Protein AF-A0A3D4IQV9-F1 (afdb_monomer)

Secondary structure (DSSP, 8-state):
-HHHHHHHHHHHHHHHHHHHHHHHHHHHHHHHHHHHHHHHHHHHHHHHHHHHHHHHHHHHHHHHHHHHHHHHHHHHHHHHHHHHHHHHHHHHHHHHHHHHHHHHHHHHHHHHHHHHHHHHHHHHHHT--EEEEEEEEETTEE---GGG--EEEEEEEEETTS-STT-EEEEE-TTSPBP-TTTEEEEEEEE---------SSS------EEEEEEEEEESSPPPSEEEEEEEE-TT--EEEEEEEEE-

Mean predicted aligned error: 15.91 Å

Structure (mmCIF, N/CA/C/O backbone):
data_AF-A0A3D4IQV9-F1
#
_entry.id   AF-A0A3D4IQV9-F1
#
loop_
_atom_site.group_PDB
_atom_site.id
_atom_site.type_symbol
_atom_site.label_atom_id
_atom_site.label_alt_id
_atom_site.label_comp_id
_atom_site.label_asym_id
_atom_site.label_entity_id
_atom_site.label_seq_id
_atom_site.pdbx_PDB_ins_code
_atom_site.Cartn_x
_atom_site.Cartn_y
_atom_site.Cartn_z
_atom_site.occupancy
_atom_site.B_iso_or_equiv
_atom_site.auth_seq_id
_atom_site.auth_comp_id
_atom_site.auth_asym_id
_atom_site.auth_atom_id
_atom_site.pdbx_PDB_model_num
ATOM 1 N N . SER A 1 1 ? -75.635 -5.213 129.609 1.00 59.06 1 SER A N 1
ATOM 2 C CA . SER A 1 1 ? -74.270 -5.295 130.161 1.00 59.06 1 SER A CA 1
ATOM 3 C C . SER A 1 1 ? -73.297 -4.748 129.130 1.00 59.06 1 SER A C 1
ATOM 5 O O . SER A 1 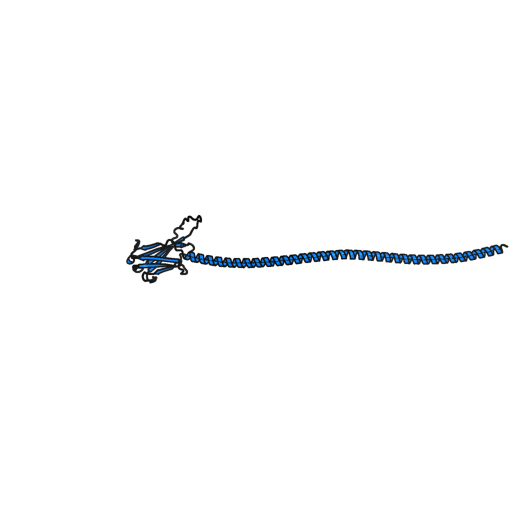1 ? -73.332 -5.160 127.976 1.00 59.06 1 SER A O 1
ATOM 7 N N . GLU A 1 2 ? -72.444 -3.801 129.515 1.00 63.84 2 GLU A N 1
ATOM 8 C CA . GLU A 1 2 ? -71.401 -3.232 128.638 1.00 63.84 2 GLU A CA 1
ATOM 9 C C . GLU A 1 2 ? -70.461 -4.305 128.058 1.00 63.84 2 GLU A C 1
ATOM 11 O O . GLU A 1 2 ? -69.958 -4.166 126.947 1.00 63.84 2 GLU A O 1
ATOM 16 N N . LYS A 1 3 ? -70.331 -5.431 128.768 1.00 68.56 3 LYS A N 1
ATOM 17 C CA . LYS A 1 3 ? -69.538 -6.611 128.406 1.00 68.56 3 LYS A CA 1
ATOM 18 C C . LYS A 1 3 ? -69.921 -7.254 127.060 1.00 68.56 3 LYS A C 1
ATOM 20 O O . LYS A 1 3 ? -69.051 -7.621 126.287 1.00 68.56 3 LYS A O 1
ATOM 25 N N . LEU A 1 4 ? -71.215 -7.336 126.738 1.00 71.31 4 LEU A N 1
ATOM 26 C CA . LEU A 1 4 ? -71.684 -7.966 125.491 1.00 71.31 4 LEU A CA 1
ATOM 27 C C . LEU A 1 4 ? -71.463 -7.054 124.267 1.00 71.31 4 LEU A C 1
ATOM 29 O O . LEU A 1 4 ? -71.220 -7.521 123.156 1.00 71.31 4 LEU A O 1
ATOM 33 N N . LYS A 1 5 ? -71.511 -5.731 124.481 1.00 73.81 5 LYS A N 1
ATOM 34 C CA . LYS A 1 5 ? -71.150 -4.724 123.472 1.00 73.81 5 LYS A CA 1
ATOM 35 C C . LYS A 1 5 ? -69.642 -4.713 123.211 1.00 73.81 5 LYS A C 1
ATOM 37 O O . LYS A 1 5 ? -69.245 -4.597 122.054 1.00 73.81 5 LYS A O 1
ATOM 42 N N . SER A 1 6 ? -68.817 -4.868 124.252 1.00 75.44 6 SER A N 1
ATOM 43 C CA . SER A 1 6 ? -67.361 -4.917 124.092 1.00 75.44 6 SER A CA 1
ATOM 44 C C . SER A 1 6 ? -66.897 -6.189 123.376 1.00 75.44 6 SER A C 1
ATOM 46 O O . SER A 1 6 ? -66.046 -6.097 122.498 1.00 75.44 6 SER A O 1
ATOM 48 N N . GLU A 1 7 ? -67.502 -7.348 123.656 1.00 79.06 7 GLU A N 1
ATOM 49 C CA . GLU A 1 7 ? -67.209 -8.610 122.958 1.00 79.06 7 GLU A CA 1
ATOM 50 C C . GLU A 1 7 ? -67.601 -8.567 121.474 1.00 79.06 7 GLU A C 1
ATOM 52 O O . GLU A 1 7 ? -66.826 -9.001 120.618 1.00 79.06 7 GLU A O 1
ATOM 57 N N . LYS A 1 8 ? -68.759 -7.978 121.140 1.00 81.44 8 LYS A N 1
ATOM 58 C CA . LYS A 1 8 ? -69.170 -7.783 119.742 1.00 81.44 8 LYS A CA 1
ATOM 59 C C . LYS A 1 8 ? -68.229 -6.829 119.001 1.00 81.44 8 LYS A C 1
ATOM 61 O O . LYS A 1 8 ? -67.756 -7.184 117.926 1.00 81.44 8 LYS A O 1
ATOM 66 N N . MET A 1 9 ? -67.896 -5.675 119.592 1.00 81.88 9 MET A N 1
ATOM 67 C CA . MET A 1 9 ? -66.907 -4.747 119.015 1.00 81.88 9 MET A CA 1
ATOM 68 C C . MET A 1 9 ? -65.534 -5.404 118.849 1.00 81.88 9 MET A C 1
ATOM 70 O O . MET A 1 9 ? -64.845 -5.143 117.866 1.00 81.88 9 MET A O 1
ATOM 74 N N . LEU A 1 10 ? -65.128 -6.266 119.784 1.00 83.62 10 LEU A N 1
ATOM 75 C CA . LEU A 1 10 ? -63.861 -6.985 119.704 1.00 83.62 10 LEU A CA 1
ATOM 76 C C . LEU A 1 10 ? -63.858 -8.002 118.555 1.00 83.62 10 LEU A C 1
ATOM 78 O O . LEU A 1 10 ? -62.870 -8.090 117.830 1.00 83.62 10 LEU A O 1
ATOM 82 N N . SER A 1 11 ? -64.957 -8.735 118.360 1.00 84.38 11 SER A N 1
ATOM 83 C CA . SER A 1 11 ? -65.121 -9.682 117.249 1.00 84.38 11 SER A CA 1
ATOM 84 C C . SER A 1 11 ? -65.125 -8.981 115.886 1.00 84.38 11 SER A C 1
ATOM 86 O O . SER A 1 11 ? -64.437 -9.414 114.961 1.00 84.38 11 SER A O 1
ATOM 88 N N . GLU A 1 12 ? -65.831 -7.854 115.784 1.00 86.06 12 GLU A N 1
ATOM 89 C CA . GLU A 1 12 ? -65.900 -7.027 114.574 1.00 86.06 12 GLU A CA 1
ATOM 90 C C . GLU A 1 12 ? -64.528 -6.422 114.242 1.00 86.06 12 GLU A C 1
ATOM 92 O O . GLU A 1 12 ? -64.065 -6.516 113.105 1.00 86.06 12 GLU A O 1
ATOM 97 N N . LYS A 1 13 ? -63.808 -5.925 115.259 1.00 88.31 13 LYS A N 1
ATOM 98 C CA . LYS A 1 13 ? -62.415 -5.478 115.133 1.00 88.31 13 LYS A CA 1
ATOM 99 C C . LYS A 1 13 ? -61.497 -6.604 114.647 1.00 88.31 13 LYS A C 1
ATOM 101 O O . LYS A 1 13 ? -60.744 -6.400 113.705 1.00 88.31 13 LYS A O 1
ATOM 106 N N . LEU A 1 14 ? -61.582 -7.797 115.241 1.00 87.50 14 LEU A N 1
ATOM 107 C CA . LEU A 1 14 ? -60.796 -8.972 114.835 1.00 87.50 14 LEU A CA 1
ATOM 108 C C . LEU A 1 14 ? -61.082 -9.406 113.390 1.00 87.50 14 LEU A C 1
ATOM 110 O O . LEU A 1 14 ? -60.175 -9.867 112.695 1.00 87.50 14 LEU A O 1
ATOM 114 N N . SER A 1 15 ? -62.331 -9.287 112.935 1.00 88.56 15 SER A N 1
ATOM 115 C CA . SER A 1 15 ? -62.717 -9.586 111.553 1.00 88.56 15 SER A CA 1
ATOM 116 C C . SER A 1 15 ? -62.146 -8.558 110.576 1.00 88.56 15 SER A C 1
ATOM 118 O O . SER A 1 15 ? -61.529 -8.939 109.580 1.00 88.56 15 SER A O 1
ATOM 120 N N . LEU A 1 16 ? -62.279 -7.268 110.899 1.00 89.44 16 LEU A N 1
ATOM 121 C CA . LEU A 1 16 ? -61.696 -6.176 110.119 1.00 89.44 16 LEU A CA 1
ATOM 122 C C . LEU A 1 16 ? -60.166 -6.272 110.073 1.00 89.44 16 LEU A C 1
ATOM 124 O O . LEU A 1 16 ? -59.580 -6.115 109.006 1.00 89.44 16 LEU A O 1
ATOM 128 N N . ASP A 1 17 ? -59.511 -6.622 111.182 1.00 89.81 17 ASP A N 1
ATOM 129 C CA . ASP A 1 17 ? -58.061 -6.842 111.231 1.00 89.81 17 ASP A CA 1
ATOM 130 C C . ASP A 1 17 ? -57.637 -7.984 110.287 1.00 89.81 17 ASP A C 1
ATOM 132 O O . ASP A 1 17 ? -56.649 -7.859 109.557 1.00 89.81 17 ASP A O 1
ATOM 136 N N . LYS A 1 18 ? -58.408 -9.080 110.224 1.00 91.31 18 LYS A N 1
ATOM 137 C CA . LYS A 1 18 ? -58.159 -10.182 109.275 1.00 91.31 18 LYS A CA 1
ATOM 138 C C . LYS A 1 18 ? -58.347 -9.759 107.816 1.00 91.31 18 LYS A C 1
ATOM 140 O O . LYS A 1 18 ? -57.545 -10.155 106.968 1.00 91.31 18 LYS A O 1
ATOM 145 N N . GLU A 1 19 ? -59.380 -8.979 107.505 1.00 91.31 19 GLU A N 1
ATOM 146 C CA . GLU A 1 19 ? -59.590 -8.438 106.155 1.00 91.31 19 GLU A CA 1
ATOM 147 C C . GLU A 1 19 ? -58.488 -7.460 105.750 1.00 91.31 19 GLU A C 1
ATOM 149 O O . GLU A 1 19 ? -57.963 -7.564 104.643 1.00 91.31 19 GLU A O 1
ATOM 154 N N . ILE A 1 20 ? -58.058 -6.583 106.660 1.00 92.56 20 ILE A N 1
ATOM 155 C CA . ILE A 1 20 ? -56.930 -5.671 106.442 1.00 92.56 20 ILE A CA 1
ATOM 156 C C . ILE A 1 20 ? -55.657 -6.462 106.129 1.00 92.56 20 ILE A C 1
ATOM 158 O O . ILE A 1 20 ? -54.924 -6.101 105.208 1.00 92.56 20 ILE A O 1
ATOM 162 N N . VAL A 1 21 ? -55.391 -7.560 106.845 1.00 93.25 21 VAL A N 1
ATOM 163 C CA . VAL A 1 21 ? -54.243 -8.435 106.556 1.00 93.25 21 VAL A CA 1
ATOM 164 C C . VAL A 1 21 ? -54.352 -9.059 105.158 1.00 93.25 21 VAL A C 1
ATOM 166 O O . VAL A 1 21 ? -53.375 -9.021 104.408 1.00 93.25 21 VAL A O 1
ATOM 169 N N . LYS A 1 22 ? -55.526 -9.570 104.759 1.00 93.62 22 LYS A N 1
ATOM 170 C CA . LYS A 1 22 ? -55.744 -10.138 103.411 1.00 93.62 22 LYS A CA 1
ATOM 171 C C . LYS A 1 22 ? -55.618 -9.101 102.292 1.00 93.62 22 LYS A C 1
ATOM 173 O O . LYS A 1 22 ? -55.017 -9.385 101.253 1.00 93.62 22 LYS A O 1
ATOM 178 N N . LEU A 1 23 ? -56.165 -7.903 102.491 1.00 93.25 23 LEU A N 1
ATOM 179 C CA . LEU A 1 23 ? -56.054 -6.796 101.541 1.00 93.25 23 LEU A CA 1
ATOM 180 C C . LEU A 1 23 ? -54.597 -6.354 101.394 1.00 93.25 23 LEU A C 1
ATOM 182 O O . LEU A 1 23 ? -54.127 -6.204 100.270 1.00 93.25 23 LEU A O 1
ATOM 186 N N . LYS A 1 24 ? -53.849 -6.244 102.501 1.00 92.50 24 LYS A N 1
ATOM 187 C CA . LYS A 1 24 ? -52.403 -5.968 102.470 1.00 92.50 24 LYS A CA 1
ATOM 188 C C . LYS A 1 24 ? -51.641 -7.025 101.671 1.00 92.50 24 LYS A C 1
ATOM 190 O O . LYS A 1 24 ? -50.862 -6.664 100.796 1.00 92.50 24 LYS A O 1
ATOM 195 N N . GLN A 1 25 ? -51.906 -8.311 101.908 1.00 93.62 25 GLN A N 1
ATOM 196 C CA . GLN A 1 25 ? -51.286 -9.407 101.149 1.00 93.62 25 GLN A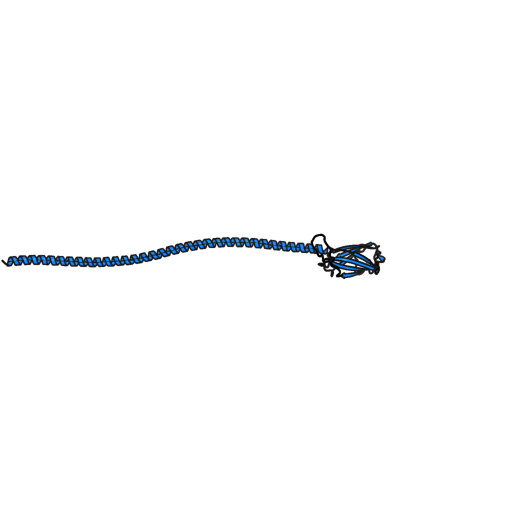 CA 1
ATOM 197 C C . GLN A 1 25 ? -51.615 -9.338 99.648 1.00 93.62 25 GLN A C 1
ATOM 199 O O . GLN A 1 25 ? -50.733 -9.525 98.810 1.00 93.62 25 GLN A O 1
ATOM 204 N N . SER A 1 26 ? -52.866 -9.023 99.300 1.00 93.56 26 SER A N 1
ATOM 205 C CA . SER A 1 26 ? -53.302 -8.887 97.903 1.00 93.56 26 SER A CA 1
ATOM 206 C C . SER A 1 26 ? -52.655 -7.685 97.214 1.00 93.56 26 SER A C 1
ATOM 208 O O . SER A 1 26 ? -52.196 -7.812 96.081 1.00 93.56 26 SER A O 1
ATOM 210 N N . ILE A 1 27 ? -52.550 -6.544 97.904 1.00 94.19 27 ILE A N 1
ATOM 211 C CA . ILE A 1 27 ? -51.843 -5.353 97.412 1.00 94.19 27 ILE A CA 1
ATOM 212 C C . ILE A 1 27 ? -50.371 -5.678 97.165 1.00 94.19 27 ILE A C 1
ATOM 214 O O . ILE A 1 27 ? -49.870 -5.387 96.083 1.00 94.19 27 ILE A O 1
ATOM 218 N N . SER A 1 28 ? -49.692 -6.336 98.110 1.00 92.19 28 SER A N 1
ATOM 219 C CA . SER A 1 28 ? -48.295 -6.745 97.926 1.00 92.19 28 SER A CA 1
ATOM 220 C C . SER A 1 28 ? -48.122 -7.707 96.744 1.00 92.19 28 SER A C 1
ATOM 222 O O . SER A 1 28 ? -47.172 -7.570 95.977 1.00 92.19 28 SER A O 1
ATOM 224 N N . SER A 1 29 ? -49.056 -8.643 96.539 1.00 94.56 29 SER A N 1
ATOM 225 C CA . SER A 1 29 ? -49.039 -9.540 95.375 1.00 94.56 29 SER A CA 1
ATOM 226 C C . SER A 1 29 ? -49.243 -8.788 94.055 1.00 94.56 29 SER A C 1
ATOM 228 O O . SER A 1 29 ? -48.514 -9.030 93.094 1.00 94.56 29 SER A O 1
ATOM 230 N N . LEU A 1 30 ? -50.200 -7.857 94.002 1.00 93.06 30 LEU A N 1
ATOM 231 C CA . LEU A 1 30 ? -50.455 -7.028 92.821 1.00 93.06 30 LEU A CA 1
ATOM 232 C C . LEU A 1 30 ? -49.279 -6.097 92.511 1.00 93.06 30 LEU A C 1
ATOM 234 O O . LEU A 1 30 ? -48.921 -5.950 91.348 1.00 93.06 30 LEU A O 1
ATOM 238 N N . GLN A 1 31 ? -48.633 -5.527 93.529 1.00 93.44 31 GLN A N 1
ATOM 239 C CA . GLN A 1 31 ? -47.409 -4.740 93.367 1.00 93.44 31 GLN A CA 1
ATOM 240 C C . GLN A 1 31 ? -46.266 -5.586 92.797 1.00 93.44 31 GLN A C 1
ATOM 242 O O . GLN A 1 31 ? -45.582 -5.133 91.883 1.00 93.44 31 GLN A O 1
ATOM 247 N N . GLY A 1 32 ? -46.095 -6.823 93.280 1.00 93.81 32 GLY A N 1
ATOM 248 C CA . GLY A 1 32 ? -45.129 -7.769 92.717 1.00 93.81 32 GLY A CA 1
ATOM 249 C C . GLY A 1 32 ? -45.411 -8.079 91.245 1.00 93.81 32 GLY A C 1
ATOM 250 O O . GLY A 1 32 ? -44.519 -7.965 90.410 1.00 93.81 32 GLY A O 1
ATOM 251 N N . LYS A 1 33 ? -46.673 -8.370 90.903 1.00 93.94 33 LYS A N 1
ATOM 252 C CA . LYS A 1 33 ? -47.093 -8.603 89.511 1.00 93.94 33 LYS A CA 1
ATOM 253 C C . LYS A 1 33 ? -46.887 -7.380 88.620 1.00 93.94 33 LYS A C 1
ATOM 255 O O . LYS A 1 33 ? -46.436 -7.545 87.494 1.00 93.94 33 LYS A O 1
ATOM 260 N N . ASN A 1 34 ? -47.187 -6.176 89.105 1.00 92.38 34 ASN A N 1
ATOM 261 C CA . ASN A 1 34 ? -46.919 -4.946 88.363 1.00 92.38 34 ASN A CA 1
ATOM 262 C C . ASN A 1 34 ? -45.420 -4.763 88.127 1.00 92.38 34 ASN A C 1
ATOM 264 O O . ASN A 1 34 ? -45.027 -4.499 87.000 1.00 92.38 34 ASN A O 1
ATOM 268 N N . ALA A 1 35 ? -44.580 -4.997 89.137 1.00 92.94 35 ALA A N 1
ATOM 269 C CA . ALA A 1 35 ? -43.130 -4.915 88.974 1.00 92.94 35 ALA A CA 1
ATOM 270 C C . ALA A 1 35 ? -42.593 -5.935 87.950 1.00 92.94 35 ALA A C 1
ATOM 272 O O . ALA A 1 35 ? -41.671 -5.630 87.191 1.00 92.94 35 ALA A O 1
ATOM 273 N N . ASP A 1 36 ? -43.164 -7.139 87.902 1.00 93.31 36 ASP A N 1
ATOM 274 C CA . ASP A 1 36 ? -42.801 -8.149 86.904 1.00 93.31 36 ASP A CA 1
ATOM 275 C C . ASP A 1 36 ? -43.309 -7.784 85.502 1.00 93.31 36 ASP A C 1
ATOM 277 O O . ASP A 1 36 ? -42.566 -7.916 84.527 1.00 93.31 36 ASP A O 1
ATOM 281 N N . LEU A 1 37 ? -44.532 -7.258 85.392 1.00 92.69 37 LEU A N 1
ATOM 282 C CA . LEU A 1 37 ? -45.075 -6.733 84.138 1.00 92.69 37 LEU A CA 1
ATOM 283 C C . LEU A 1 37 ? -44.247 -5.556 83.615 1.00 92.69 37 LEU A C 1
ATOM 285 O O . LEU A 1 37 ? -43.936 -5.534 82.428 1.00 92.69 37 LEU A O 1
ATOM 289 N N . ASP A 1 38 ? -43.813 -4.640 84.480 1.00 92.38 38 ASP A N 1
ATOM 290 C CA . ASP A 1 38 ? -42.956 -3.508 84.115 1.00 92.38 38 ASP A CA 1
ATOM 291 C C . ASP A 1 38 ? -41.600 -3.988 83.578 1.00 92.38 38 ASP A C 1
ATOM 293 O O . ASP A 1 38 ? -41.105 -3.489 82.562 1.00 92.38 38 ASP A O 1
ATOM 297 N N . LYS A 1 39 ? -41.011 -5.021 84.197 1.00 94.12 39 LYS A N 1
ATOM 298 C CA . LYS A 1 39 ? -39.789 -5.663 83.683 1.00 94.12 39 LYS A CA 1
ATOM 299 C C . LYS A 1 39 ? -40.019 -6.322 82.326 1.00 94.12 39 LYS A C 1
ATOM 301 O O . LYS A 1 39 ? -39.186 -6.170 81.430 1.00 94.12 39 LYS A O 1
ATOM 306 N N . MET A 1 40 ? -41.127 -7.045 82.155 1.00 93.19 40 MET A N 1
ATOM 307 C CA . MET A 1 40 ? -41.474 -7.675 80.878 1.00 93.19 40 MET A CA 1
ATOM 308 C C . MET A 1 40 ? -41.709 -6.629 79.785 1.00 93.19 40 MET A C 1
ATOM 310 O O . MET A 1 40 ? -41.197 -6.791 78.678 1.00 93.19 40 MET A O 1
ATOM 314 N N . LEU A 1 41 ? -42.412 -5.540 80.099 1.00 93.12 41 LEU A N 1
ATOM 315 C CA . LEU A 1 41 ? -42.679 -4.428 79.190 1.00 93.12 41 LEU A CA 1
ATOM 316 C C . LEU A 1 41 ? -41.380 -3.730 78.774 1.00 93.12 41 LEU A C 1
ATOM 318 O O . LEU A 1 41 ? -41.164 -3.473 77.588 1.00 93.12 41 LEU A O 1
ATOM 322 N N . SER A 1 42 ? -40.487 -3.478 79.732 1.00 94.00 42 SER A N 1
ATOM 323 C CA . SER A 1 42 ? -39.165 -2.900 79.478 1.00 94.00 42 SER A CA 1
ATOM 324 C C . SER A 1 42 ? -38.313 -3.811 78.586 1.00 94.00 42 SER A C 1
ATOM 326 O O . SER A 1 42 ? -37.764 -3.369 77.574 1.00 94.00 42 SER A O 1
ATOM 328 N N . SER A 1 43 ? -38.280 -5.117 78.878 1.00 94.44 43 SER A N 1
ATOM 329 C CA . SER A 1 43 ? -37.564 -6.105 78.060 1.00 94.44 43 SER A CA 1
ATOM 330 C C . SER A 1 43 ? -38.133 -6.211 76.641 1.00 94.44 43 SER A C 1
ATOM 332 O O . SER A 1 43 ? -37.375 -6.232 75.669 1.00 94.44 43 SER A O 1
ATOM 334 N N . ALA A 1 44 ? -39.460 -6.246 76.504 1.00 89.38 44 ALA A N 1
ATOM 335 C CA . ALA A 1 44 ? -40.133 -6.279 75.211 1.00 89.38 44 ALA A CA 1
ATOM 336 C C . ALA A 1 44 ? -39.841 -5.010 74.398 1.00 89.38 44 ALA A C 1
ATOM 338 O O . ALA A 1 44 ? -39.474 -5.109 73.229 1.00 89.38 44 ALA A O 1
ATOM 339 N N . SER A 1 45 ? -39.911 -3.836 75.030 1.00 91.06 45 SER A N 1
ATOM 340 C CA . SER A 1 45 ? -39.605 -2.550 74.390 1.00 91.06 45 SER A CA 1
ATOM 341 C C . SER A 1 45 ? -38.157 -2.490 73.904 1.00 91.06 45 SER A C 1
ATOM 343 O O . SER A 1 45 ? -37.896 -2.085 72.773 1.00 91.06 45 SER A O 1
ATOM 345 N N . SER A 1 46 ? -37.208 -2.971 74.714 1.00 94.69 46 SER A N 1
ATOM 346 C CA . SER A 1 46 ? -35.799 -3.064 74.320 1.00 94.69 46 SER A CA 1
ATOM 347 C C . SER A 1 46 ? -35.599 -3.997 73.118 1.00 94.69 46 SER A C 1
ATOM 349 O O . SER A 1 46 ? -34.926 -3.631 72.152 1.00 94.69 46 SER A O 1
ATOM 351 N N . LYS A 1 47 ? -36.246 -5.171 73.115 1.00 93.69 47 LYS A N 1
ATOM 352 C CA . LYS A 1 47 ? -36.201 -6.106 71.978 1.00 93.69 47 LYS A CA 1
ATOM 353 C C . LYS A 1 47 ? -36.799 -5.510 70.705 1.00 93.69 47 LYS A C 1
ATOM 355 O O . LYS A 1 47 ? -36.236 -5.722 69.633 1.00 93.69 47 LYS A O 1
ATOM 360 N N . ILE A 1 48 ? -37.901 -4.766 70.809 1.00 92.62 48 ILE A N 1
ATOM 361 C CA . ILE A 1 48 ? -38.513 -4.066 69.671 1.00 92.62 48 ILE A CA 1
ATOM 362 C C . ILE A 1 48 ? -37.536 -3.035 69.106 1.00 92.62 48 ILE A C 1
ATOM 364 O O . ILE A 1 48 ? -37.241 -3.084 67.915 1.00 92.62 48 ILE A O 1
ATOM 368 N N . ALA A 1 49 ? -36.943 -2.189 69.951 1.00 92.75 49 ALA A N 1
ATOM 369 C CA . ALA A 1 49 ? -35.973 -1.186 69.510 1.00 92.75 49 ALA A CA 1
ATOM 370 C C . ALA A 1 49 ? -34.752 -1.815 68.807 1.00 92.75 49 ALA A C 1
ATOM 372 O O . ALA A 1 49 ? -34.297 -1.326 67.769 1.00 92.75 49 ALA A O 1
ATOM 373 N N . MET A 1 50 ? -34.243 -2.939 69.329 1.00 94.19 50 MET A N 1
ATOM 374 C CA . MET A 1 50 ? -33.170 -3.696 68.676 1.00 94.19 50 MET A CA 1
ATOM 375 C C . MET A 1 50 ? -33.600 -4.224 67.305 1.00 94.19 50 MET A C 1
ATOM 377 O O . MET A 1 50 ? -32.866 -4.063 66.329 1.00 94.19 50 MET A O 1
ATOM 381 N N . LYS A 1 51 ? -34.793 -4.824 67.215 1.00 91.44 51 LYS A N 1
ATOM 382 C CA . LYS A 1 51 ? -35.315 -5.378 65.961 1.00 91.44 51 LYS A CA 1
ATOM 383 C C . LYS A 1 51 ? -35.590 -4.299 64.920 1.00 91.44 51 LYS A C 1
ATOM 385 O O . LYS A 1 51 ? -35.248 -4.499 63.762 1.00 91.44 51 LYS A O 1
ATOM 390 N N . GLU A 1 52 ? -36.115 -3.143 65.310 1.00 88.69 52 GLU A N 1
ATOM 391 C CA . GLU A 1 52 ? -36.304 -1.999 64.410 1.00 88.69 52 GLU A CA 1
ATOM 392 C C . GLU A 1 52 ? -34.978 -1.471 63.851 1.00 88.69 52 GLU A C 1
ATOM 394 O O . GLU A 1 52 ? -34.887 -1.143 62.665 1.00 88.69 52 GLU A O 1
ATOM 399 N N . SER A 1 53 ? -33.934 -1.414 64.683 1.00 93.19 53 SER A N 1
ATOM 400 C CA . SER A 1 53 ? -32.588 -1.026 64.247 1.00 93.19 53 SER A CA 1
ATOM 401 C C . SER A 1 53 ? -32.012 -2.021 63.232 1.00 93.19 53 SER A C 1
ATOM 403 O O . SER A 1 53 ? -31.507 -1.627 62.177 1.00 93.19 53 SER A O 1
ATOM 405 N N . GLU A 1 54 ? -32.159 -3.319 63.506 1.00 92.69 54 GLU A N 1
ATOM 406 C CA . GLU A 1 54 ? -31.734 -4.401 62.614 1.00 92.69 54 GLU A CA 1
ATOM 407 C C . GLU A 1 54 ? -32.470 -4.345 61.262 1.00 92.69 54 GLU A C 1
ATOM 409 O O . GLU A 1 54 ? -31.852 -4.443 60.201 1.00 92.69 54 GLU A O 1
ATOM 414 N N . LEU A 1 55 ? -33.781 -4.084 61.289 1.00 88.06 55 LEU A N 1
ATOM 415 C CA . LEU A 1 55 ? -34.628 -3.966 60.099 1.00 88.06 55 LEU A CA 1
ATOM 416 C C . LEU A 1 55 ? -34.228 -2.756 59.242 1.00 88.06 55 LEU A C 1
ATOM 418 O O . LEU A 1 55 ? -34.090 -2.876 58.023 1.00 88.06 55 LEU A O 1
ATOM 422 N N . LYS A 1 56 ? -33.943 -1.606 59.869 1.00 90.12 56 LYS A N 1
ATOM 423 C CA . LYS A 1 56 ? -33.412 -0.421 59.173 1.00 90.12 56 LYS A CA 1
ATOM 424 C C . LYS A 1 56 ? -32.056 -0.694 58.519 1.00 90.12 56 LYS A C 1
ATOM 426 O O . LYS A 1 56 ? -31.802 -0.194 57.423 1.00 90.12 56 LYS A O 1
ATOM 431 N N . LYS A 1 57 ? -31.184 -1.477 59.163 1.00 92.94 57 LYS A N 1
ATOM 432 C CA . LYS A 1 57 ? -29.889 -1.872 58.588 1.00 92.94 57 LYS A CA 1
ATOM 433 C C . LYS A 1 57 ? -30.080 -2.766 57.360 1.00 92.94 57 LYS A C 1
ATOM 435 O O . LYS A 1 57 ? -29.549 -2.438 56.301 1.00 92.94 57 LYS A O 1
ATOM 440 N N . MET A 1 58 ? -30.912 -3.804 57.466 1.00 87.50 58 MET A N 1
ATOM 441 C CA . MET A 1 58 ? -31.235 -4.686 56.337 1.00 87.50 58 MET A CA 1
ATOM 442 C C . MET A 1 58 ? -31.863 -3.925 55.161 1.00 87.50 58 MET A C 1
ATOM 444 O O . MET A 1 58 ? -31.518 -4.177 54.009 1.00 87.50 58 MET A O 1
ATOM 448 N N . GLN A 1 59 ? -32.748 -2.956 55.420 1.00 88.19 59 GLN A N 1
ATOM 449 C CA . GLN A 1 59 ? -33.329 -2.118 54.363 1.00 88.19 59 GLN A CA 1
ATOM 450 C C . GLN A 1 59 ? -32.267 -1.310 53.604 1.00 88.19 59 GLN A C 1
ATOM 452 O O . GLN A 1 59 ? -32.327 -1.233 52.375 1.00 88.19 59 GLN A O 1
ATOM 457 N N . LYS A 1 60 ? -31.278 -0.741 54.309 1.00 90.50 60 LYS A N 1
ATOM 458 C CA . LYS A 1 60 ? -30.159 -0.020 53.679 1.00 90.50 60 LYS A CA 1
ATOM 459 C C . LYS A 1 60 ? -29.283 -0.951 52.842 1.00 90.50 60 LYS A C 1
ATOM 461 O O . LYS A 1 60 ? -28.978 -0.621 51.702 1.00 90.50 60 LYS A O 1
ATOM 466 N N . GLU A 1 61 ? -28.922 -2.116 53.375 1.00 89.94 61 GLU A N 1
ATOM 467 C CA . GLU A 1 61 ? -28.128 -3.118 52.647 1.00 89.94 61 GLU A CA 1
ATOM 468 C C . GLU A 1 61 ? -28.845 -3.593 51.374 1.00 89.94 61 GLU A C 1
ATOM 470 O O . GLU A 1 61 ? -28.230 -3.699 50.313 1.00 89.94 61 GLU A O 1
ATOM 475 N N . ASN A 1 62 ? -30.162 -3.798 51.443 1.00 90.19 62 ASN A N 1
ATOM 476 C CA . ASN A 1 62 ? -30.962 -4.210 50.293 1.00 90.19 62 ASN A CA 1
ATOM 477 C C . ASN A 1 62 ? -31.064 -3.104 49.222 1.00 90.19 62 ASN A C 1
ATOM 479 O O . ASN A 1 62 ? -31.038 -3.387 48.021 1.00 90.19 62 ASN A O 1
ATOM 483 N N . ALA A 1 63 ? -31.123 -1.832 49.634 1.00 87.81 63 ALA A N 1
ATOM 484 C CA . ALA A 1 63 ? -31.051 -0.698 48.711 1.00 87.81 63 ALA A CA 1
ATOM 485 C C . ALA A 1 63 ? -29.696 -0.647 47.978 1.00 87.81 63 ALA A C 1
ATOM 487 O O . ALA A 1 63 ? -29.672 -0.500 46.753 1.00 87.81 63 ALA A O 1
ATOM 488 N N . SER A 1 64 ? -28.585 -0.861 48.692 1.00 91.50 64 SER A N 1
ATOM 489 C CA . SER A 1 64 ? -27.247 -0.963 48.090 1.00 91.50 64 SER A CA 1
ATOM 490 C C . SER A 1 64 ? -27.137 -2.153 47.130 1.00 91.50 64 SER A C 1
ATOM 492 O O . SER A 1 64 ? -26.585 -2.023 46.040 1.00 91.50 64 SER A O 1
ATOM 494 N N . LEU A 1 65 ? -27.729 -3.302 47.474 1.00 92.25 65 LEU A N 1
ATOM 495 C CA . LEU A 1 65 ? -27.755 -4.484 46.604 1.00 92.25 65 LEU A CA 1
ATOM 496 C C . LEU A 1 65 ? -28.450 -4.197 45.263 1.00 92.25 65 LEU A C 1
ATOM 498 O O . LEU A 1 65 ? -27.994 -4.649 44.210 1.00 92.25 65 LEU A O 1
ATOM 502 N N . LYS A 1 66 ? -29.543 -3.421 45.282 1.00 91.50 66 LYS A N 1
ATOM 503 C CA . LYS A 1 66 ? -30.233 -2.984 44.061 1.00 91.50 66 LYS A CA 1
ATOM 504 C C . LYS A 1 66 ? -29.335 -2.095 43.197 1.00 91.50 66 LYS A C 1
ATOM 506 O O . LYS A 1 66 ? -29.302 -2.283 41.983 1.00 91.50 66 LYS A O 1
ATOM 511 N N . GLN A 1 67 ? -28.588 -1.173 43.807 1.00 92.44 67 GLN A N 1
ATOM 512 C CA . GLN A 1 67 ? -27.626 -0.332 43.087 1.00 92.44 67 GLN A CA 1
ATOM 513 C C . GLN A 1 67 ? -26.510 -1.166 42.449 1.00 92.44 67 GLN A C 1
ATOM 515 O O . GLN A 1 67 ? -26.217 -0.975 41.271 1.00 92.44 67 GLN A O 1
ATOM 520 N N . TYR A 1 68 ? -25.946 -2.139 43.169 1.00 89.56 68 TYR A N 1
ATOM 521 C CA . TYR A 1 68 ? -24.915 -3.019 42.613 1.00 89.56 68 TYR A CA 1
ATOM 522 C C . TYR A 1 68 ? -25.425 -3.877 41.454 1.00 89.56 68 TYR A C 1
ATOM 524 O O . TYR A 1 68 ? -24.717 -4.044 40.464 1.00 89.56 68 TYR A O 1
ATOM 532 N N . LYS A 1 69 ? -26.664 -4.380 41.523 1.00 92.12 69 LYS A N 1
ATOM 533 C CA . LYS A 1 69 ? -27.283 -5.094 40.394 1.00 92.12 69 LYS A CA 1
ATOM 534 C C . LYS A 1 69 ? -27.432 -4.205 39.160 1.00 92.12 69 LYS A C 1
ATOM 536 O O . LYS A 1 69 ? -27.177 -4.676 38.056 1.00 92.12 69 LYS A O 1
ATOM 541 N N . GLN A 1 70 ? -27.810 -2.940 39.347 1.00 93.88 70 GLN A N 1
ATOM 542 C CA . GLN A 1 70 ? -27.905 -1.985 38.243 1.00 93.88 70 GLN A CA 1
ATOM 543 C C . GLN A 1 70 ? -26.529 -1.718 37.622 1.00 93.88 70 GLN A C 1
ATOM 545 O O . GLN A 1 70 ? -26.370 -1.855 36.416 1.00 93.88 70 GLN A O 1
ATOM 550 N N . GLN A 1 71 ? -25.518 -1.441 38.450 1.00 91.38 71 GLN A N 1
ATOM 551 C CA . GLN A 1 71 ? -24.146 -1.230 37.983 1.00 91.38 71 GLN A CA 1
ATOM 552 C C . GLN A 1 71 ? -23.590 -2.453 37.246 1.00 91.38 71 GLN A C 1
ATOM 554 O O . GLN A 1 71 ? -22.917 -2.301 36.232 1.00 91.38 71 GLN A O 1
ATOM 559 N N . LEU A 1 72 ? -23.888 -3.669 37.717 1.00 91.44 72 LEU A N 1
ATOM 560 C CA . LEU A 1 72 ? -23.488 -4.900 37.037 1.00 91.44 72 LEU A CA 1
ATOM 561 C C . LEU A 1 72 ? -24.116 -4.994 35.639 1.00 91.44 72 LEU A C 1
ATOM 563 O O . LEU A 1 72 ? -23.415 -5.321 34.685 1.00 91.44 72 LEU A O 1
ATOM 567 N N . ALA A 1 73 ? -25.411 -4.692 35.514 1.00 93.56 73 ALA A N 1
ATOM 568 C CA . ALA A 1 73 ? -26.107 -4.697 34.229 1.00 93.56 73 ALA A CA 1
ATOM 569 C C . ALA A 1 73 ? -25.531 -3.641 33.269 1.00 93.56 73 ALA A C 1
ATOM 571 O O . ALA A 1 73 ? -25.294 -3.937 32.097 1.00 93.56 73 ALA A O 1
ATOM 572 N N . ASP A 1 74 ? -25.233 -2.441 33.773 1.00 91.69 74 ASP A N 1
ATOM 573 C CA . ASP A 1 74 ? -24.626 -1.368 32.983 1.00 91.69 74 ASP A CA 1
ATOM 574 C C . ASP A 1 74 ? -23.214 -1.760 32.512 1.00 91.69 74 ASP A C 1
ATOM 576 O O . ASP A 1 74 ? -22.885 -1.602 31.338 1.00 91.69 74 ASP A O 1
ATOM 580 N N . ILE A 1 75 ? -22.398 -2.357 33.390 1.00 91.50 75 ILE A N 1
ATOM 581 C CA . ILE A 1 75 ? -21.060 -2.867 33.045 1.00 91.50 75 ILE A CA 1
ATOM 582 C C . ILE A 1 75 ? -21.149 -3.990 32.007 1.00 91.50 75 ILE A C 1
ATOM 584 O O . ILE A 1 75 ? -20.358 -4.016 31.065 1.00 91.50 75 ILE A O 1
ATOM 588 N N . GLN A 1 76 ? -22.102 -4.914 32.146 1.00 90.62 76 GLN A N 1
ATOM 589 C CA . GLN A 1 76 ? -22.316 -5.986 31.169 1.00 90.62 76 GLN A CA 1
ATOM 590 C C . GLN A 1 76 ? -22.696 -5.430 29.796 1.00 90.62 76 GLN A C 1
ATOM 592 O O . GLN A 1 76 ? -22.179 -5.902 28.783 1.00 90.62 76 GLN A O 1
ATOM 597 N N . LYS A 1 77 ? -23.545 -4.399 29.762 1.00 94.38 77 LYS A N 1
ATOM 598 C CA . LYS A 1 77 ? -23.909 -3.712 28.523 1.00 94.38 77 LYS A CA 1
ATOM 599 C C . LYS A 1 77 ? -22.700 -3.023 27.888 1.00 94.38 77 LYS A C 1
ATOM 601 O O . LYS A 1 77 ? -22.412 -3.274 26.724 1.00 94.38 77 LYS A O 1
ATOM 606 N N . ILE A 1 78 ? -21.944 -2.245 28.666 1.00 90.44 78 ILE A N 1
ATOM 607 C CA . ILE A 1 78 ? -20.719 -1.579 28.192 1.00 90.44 78 ILE A CA 1
ATOM 608 C C . ILE A 1 78 ? -19.720 -2.603 27.646 1.00 90.44 78 ILE A C 1
ATOM 610 O O . ILE A 1 78 ? -19.131 -2.386 26.590 1.00 90.44 78 ILE A O 1
ATOM 614 N N . LYS A 1 79 ? -19.543 -3.736 28.334 1.00 90.12 79 LYS A N 1
ATOM 615 C CA . LYS A 1 79 ? -18.676 -4.821 27.867 1.00 90.12 79 LYS A CA 1
ATOM 616 C C . LYS A 1 79 ? -19.126 -5.346 26.500 1.00 90.12 79 LYS A C 1
ATOM 618 O O . LYS A 1 79 ? -18.294 -5.464 25.607 1.00 90.12 79 LYS A O 1
ATOM 623 N N . SER A 1 80 ? -20.418 -5.619 26.327 1.00 93.12 80 SER A N 1
ATOM 624 C CA . SER A 1 80 ? -20.969 -6.106 25.055 1.00 93.12 80 SER A CA 1
ATOM 625 C C . SER A 1 80 ? -20.813 -5.086 23.918 1.00 93.12 80 SER A C 1
ATOM 627 O O . SER A 1 80 ? -20.446 -5.455 22.797 1.00 93.12 80 SER A O 1
ATOM 629 N N . ASP A 1 81 ? -21.019 -3.799 24.208 1.00 93.19 81 ASP A N 1
ATOM 630 C CA . ASP A 1 81 ? -20.831 -2.715 23.239 1.00 93.19 81 ASP A CA 1
ATOM 631 C C . ASP A 1 81 ? -19.354 -2.597 22.822 1.00 93.19 81 ASP A C 1
ATOM 633 O O . ASP A 1 81 ? -19.048 -2.452 21.635 1.00 93.19 81 ASP A O 1
ATOM 637 N N . LEU A 1 82 ? -18.423 -2.714 23.776 1.00 91.44 82 LEU A N 1
ATOM 638 C CA . LEU A 1 82 ? -16.982 -2.702 23.509 1.00 91.44 82 LEU A CA 1
ATOM 639 C C . LEU A 1 82 ? -16.531 -3.922 22.700 1.00 91.44 82 LEU A C 1
ATOM 641 O O . LEU A 1 82 ? -15.759 -3.767 21.757 1.00 91.44 82 LEU A O 1
ATOM 645 N N . GLU A 1 83 ? -17.024 -5.122 23.011 1.00 92.12 83 GLU A N 1
ATOM 646 C CA . GLU A 1 83 ? -16.734 -6.337 22.234 1.00 92.12 83 GLU A CA 1
ATOM 647 C C . GLU A 1 83 ? -17.202 -6.194 20.777 1.00 92.12 83 GLU A C 1
ATOM 649 O O . GLU A 1 83 ? -16.474 -6.546 19.843 1.00 92.12 83 GLU A O 1
ATOM 654 N N . THR A 1 84 ? -18.373 -5.586 20.569 1.00 95.62 84 THR A N 1
ATOM 655 C CA . THR A 1 84 ? -18.904 -5.287 19.231 1.00 95.62 84 THR A CA 1
ATOM 656 C C . THR A 1 84 ? -18.024 -4.279 18.486 1.00 95.62 84 THR A C 1
ATOM 658 O O . THR A 1 84 ? -17.688 -4.487 17.317 1.00 95.62 84 THR A O 1
ATOM 661 N N . GLN A 1 85 ? -17.592 -3.208 19.159 1.00 92.31 85 GLN A N 1
ATOM 662 C CA . GLN A 1 85 ? -16.687 -2.213 18.575 1.00 92.31 85 GLN A CA 1
ATOM 663 C C . GLN A 1 85 ? -15.326 -2.815 18.218 1.00 92.31 85 GLN A C 1
ATOM 665 O O . GLN A 1 85 ? -14.825 -2.569 17.122 1.00 92.31 85 GLN A O 1
ATOM 670 N N . ILE A 1 86 ? -14.751 -3.645 19.094 1.00 93.00 86 ILE A N 1
ATOM 671 C CA . ILE A 1 86 ? -13.484 -4.344 18.840 1.00 93.00 86 ILE A CA 1
ATOM 672 C C . ILE A 1 86 ? -13.609 -5.240 17.607 1.00 93.00 86 ILE A C 1
ATOM 674 O O . ILE A 1 86 ? -12.731 -5.208 16.742 1.00 93.00 86 ILE A O 1
ATOM 678 N N . SER A 1 87 ? -14.700 -6.001 17.488 1.00 94.31 87 SER A N 1
ATOM 679 C CA . SER A 1 87 ? -14.940 -6.857 16.321 1.00 94.31 87 SER A CA 1
ATOM 680 C C . SER A 1 87 ? -15.045 -6.037 15.029 1.00 94.31 87 SER A C 1
ATOM 682 O O . SER A 1 87 ? -14.374 -6.341 14.041 1.00 94.31 87 SER A O 1
ATOM 684 N N . SER A 1 88 ? -15.808 -4.941 15.053 1.00 97.00 88 SER A N 1
ATOM 685 C CA . SER A 1 88 ? -15.964 -4.033 13.909 1.00 97.00 88 SER A CA 1
ATOM 686 C C . SER A 1 88 ? -14.640 -3.385 13.481 1.00 97.00 88 SER A C 1
ATOM 688 O O . SER A 1 88 ? -14.286 -3.392 12.296 1.00 97.00 88 SER A O 1
ATOM 690 N N . LEU A 1 89 ? -13.861 -2.885 14.445 1.00 95.56 89 LEU A N 1
ATOM 691 C CA . LEU A 1 89 ? -12.544 -2.294 14.199 1.00 95.56 89 LEU A CA 1
ATOM 692 C C . LEU A 1 89 ? -11.555 -3.326 13.657 1.00 95.56 89 LEU A C 1
ATOM 694 O O . LEU A 1 89 ? -10.838 -3.038 12.702 1.00 95.56 89 LEU A O 1
ATOM 698 N N . THR A 1 90 ? -11.556 -4.543 14.203 1.00 95.75 90 THR A N 1
ATOM 699 C CA . THR A 1 90 ? -10.713 -5.645 13.713 1.00 95.75 90 THR A CA 1
ATOM 700 C C . THR A 1 90 ? -11.039 -5.988 12.260 1.00 95.75 90 THR A C 1
ATOM 702 O O . THR A 1 90 ? -10.136 -6.121 11.432 1.00 95.75 90 THR A O 1
ATOM 705 N N . ASN A 1 91 ? -12.325 -6.071 11.914 1.00 97.50 91 ASN A N 1
ATOM 706 C CA . ASN A 1 91 ? -12.758 -6.337 10.543 1.00 97.50 91 ASN A CA 1
ATOM 707 C C . ASN A 1 91 ? -12.354 -5.209 9.585 1.00 97.50 91 ASN A C 1
ATOM 709 O O . ASN A 1 91 ? -11.833 -5.480 8.501 1.00 97.50 91 ASN A O 1
ATOM 713 N N . SER A 1 92 ? -12.529 -3.955 10.005 1.00 97.19 92 SER A N 1
ATOM 714 C CA . SER A 1 92 ? -12.146 -2.774 9.220 1.00 97.19 92 SER A CA 1
ATOM 715 C C . SER A 1 92 ? -10.634 -2.706 8.990 1.00 97.19 92 SER A C 1
ATOM 717 O O . SER A 1 92 ? -10.186 -2.461 7.870 1.00 97.19 92 SER A O 1
ATOM 719 N N . LEU A 1 93 ? -9.838 -2.997 10.023 1.00 96.69 93 LEU A N 1
ATOM 720 C CA . LEU A 1 93 ? -8.379 -3.056 9.931 1.00 96.69 93 LEU A CA 1
ATOM 721 C C . LEU A 1 93 ? -7.922 -4.143 8.949 1.00 96.69 93 LEU A C 1
ATOM 723 O O . LEU A 1 93 ? -7.064 -3.897 8.103 1.00 96.69 93 LEU A O 1
ATOM 727 N N . ASN A 1 94 ? -8.526 -5.331 9.017 1.00 97.44 94 ASN A N 1
ATOM 728 C CA . ASN A 1 94 ? -8.218 -6.427 8.100 1.00 97.44 94 ASN A CA 1
ATOM 729 C C . ASN A 1 94 ? -8.575 -6.088 6.646 1.00 97.44 94 ASN A C 1
ATOM 731 O O . ASN A 1 94 ? -7.808 -6.414 5.740 1.00 97.44 94 ASN A O 1
ATOM 735 N N . ALA A 1 95 ? -9.713 -5.430 6.411 1.00 97.50 95 ALA A N 1
ATOM 736 C CA . ALA A 1 95 ? -10.103 -4.976 5.078 1.00 97.50 95 ALA A CA 1
ATOM 737 C C . ALA A 1 95 ? -9.114 -3.938 4.524 1.00 97.50 95 ALA A C 1
ATOM 739 O O . ALA A 1 95 ? -8.617 -4.100 3.409 1.00 97.50 95 ALA A O 1
ATOM 740 N N . SER A 1 96 ? -8.754 -2.937 5.332 1.00 96.75 96 SER A N 1
ATOM 741 C CA . SER A 1 96 ? -7.813 -1.884 4.935 1.00 96.75 96 SER A CA 1
ATOM 742 C C . SER A 1 96 ? -6.406 -2.433 4.656 1.00 96.75 96 SER A C 1
ATOM 744 O O . SER A 1 96 ? -5.765 -2.045 3.681 1.00 96.75 96 SER A O 1
ATOM 746 N N . ASN A 1 97 ? -5.940 -3.414 5.439 1.00 97.19 97 ASN A N 1
ATOM 747 C CA . ASN A 1 97 ? -4.663 -4.085 5.180 1.00 97.19 97 ASN A CA 1
ATOM 748 C C . ASN A 1 97 ? -4.661 -4.849 3.847 1.00 97.19 97 ASN A C 1
ATOM 750 O O . ASN A 1 97 ? -3.691 -4.754 3.096 1.00 97.19 97 ASN A O 1
ATOM 754 N N . LYS A 1 98 ? -5.752 -5.552 3.511 1.00 97.69 98 LYS A N 1
ATOM 755 C CA . LYS A 1 98 ? -5.885 -6.233 2.210 1.00 97.69 98 LYS A CA 1
ATOM 756 C C . LYS A 1 98 ? -5.878 -5.249 1.041 1.00 97.69 98 LYS A C 1
ATOM 758 O O . LYS A 1 98 ? -5.229 -5.504 0.028 1.00 97.69 98 LYS A O 1
ATOM 763 N N . GLU A 1 99 ? -6.573 -4.123 1.180 1.00 97.38 99 GLU A N 1
ATOM 764 C CA . GLU A 1 99 ? -6.577 -3.066 0.166 1.00 97.38 99 GLU A CA 1
ATOM 765 C C . GLU A 1 99 ? -5.174 -2.477 -0.028 1.00 97.38 99 GLU A C 1
ATOM 767 O O . GLU A 1 99 ? -4.693 -2.380 -1.157 1.00 97.38 99 GLU A O 1
ATOM 772 N N . LYS A 1 100 ? -4.468 -2.184 1.070 1.00 97.50 100 LYS A N 1
ATOM 773 C CA . LYS A 1 100 ? -3.078 -1.712 1.040 1.00 97.50 100 LYS A CA 1
ATOM 774 C C . LYS A 1 100 ? -2.149 -2.694 0.324 1.00 97.50 100 LYS A C 1
ATOM 776 O O . LYS A 1 100 ? -1.325 -2.274 -0.487 1.00 97.50 100 LYS A O 1
ATOM 781 N N . GLU A 1 101 ? -2.267 -3.992 0.593 1.00 97.62 101 GLU A N 1
ATOM 782 C CA . GLU A 1 101 ? -1.487 -5.016 -0.113 1.00 97.62 101 GLU A CA 1
ATOM 783 C C . GLU A 1 101 ? -1.792 -5.041 -1.615 1.00 97.62 101 GLU A C 1
ATOM 785 O O . GLU A 1 101 ? -0.868 -5.123 -2.427 1.00 97.62 101 GLU A O 1
ATOM 790 N N . SER A 1 102 ? -3.067 -4.928 -1.995 1.00 97.69 102 SER A N 1
ATOM 791 C CA . SER A 1 102 ? -3.485 -4.872 -3.399 1.00 97.69 102 SER A CA 1
ATOM 792 C C . SER A 1 102 ? -2.928 -3.638 -4.112 1.00 97.69 102 SER A C 1
ATOM 794 O O . SER A 1 102 ? -2.380 -3.752 -5.209 1.00 97.69 102 SER A O 1
ATOM 796 N N . LEU A 1 103 ? -3.014 -2.466 -3.479 1.00 97.56 103 LEU A N 1
ATOM 797 C CA . LEU A 1 103 ? -2.477 -1.217 -4.019 1.00 97.56 103 LEU A CA 1
ATOM 798 C C . LEU A 1 103 ? -0.956 -1.276 -4.173 1.00 97.56 103 LEU A C 1
ATOM 800 O O . LEU A 1 103 ? -0.438 -0.884 -5.213 1.00 97.56 103 LEU A O 1
ATOM 804 N N . ASN A 1 104 ? -0.237 -1.829 -3.195 1.00 97.50 104 ASN A N 1
ATOM 805 C CA . ASN A 1 104 ? 1.214 -1.996 -3.293 1.00 97.50 104 ASN A CA 1
ATOM 806 C C . ASN A 1 104 ? 1.618 -2.897 -4.468 1.00 97.50 104 ASN A C 1
ATOM 808 O O . ASN A 1 104 ? 2.585 -2.593 -5.166 1.00 97.50 104 ASN A O 1
ATOM 812 N N . ARG A 1 105 ? 0.872 -3.982 -4.719 1.00 97.44 105 ARG A N 1
ATOM 813 C CA . ARG A 1 105 ? 1.106 -4.847 -5.889 1.00 97.44 105 ARG A CA 1
ATOM 814 C C . ARG A 1 105 ? 0.852 -4.105 -7.197 1.00 97.44 105 ARG A C 1
ATOM 816 O O . ARG A 1 105 ? 1.670 -4.203 -8.104 1.00 97.44 105 ARG A O 1
ATOM 823 N N . LEU A 1 106 ? -0.237 -3.341 -7.274 1.00 97.25 106 LEU A N 1
ATOM 824 C CA . LEU A 1 106 ? -0.556 -2.538 -8.453 1.00 97.25 106 LEU A CA 1
ATOM 825 C C . LEU A 1 106 ? 0.518 -1.477 -8.724 1.00 97.25 106 LEU A C 1
ATOM 827 O O . LEU A 1 106 ? 0.930 -1.297 -9.864 1.00 97.25 106 LEU A O 1
ATOM 831 N N . VAL A 1 107 ? 1.008 -0.799 -7.684 1.00 97.31 107 VAL A N 1
ATOM 832 C CA . VAL A 1 107 ? 2.097 0.180 -7.812 1.00 97.31 107 VAL A CA 1
ATOM 833 C C . VAL A 1 107 ? 3.371 -0.486 -8.328 1.00 97.31 107 VAL A C 1
ATOM 835 O O . VAL A 1 107 ? 4.000 0.053 -9.236 1.00 97.31 107 VAL A O 1
ATOM 838 N N . ALA A 1 108 ? 3.736 -1.657 -7.800 1.00 96.69 108 ALA A N 1
ATOM 839 C CA . ALA A 1 108 ? 4.907 -2.395 -8.269 1.00 96.69 108 ALA A CA 1
ATOM 840 C C . ALA A 1 108 ? 4.777 -2.809 -9.748 1.00 96.69 108 ALA A C 1
ATOM 842 O O . ALA A 1 108 ? 5.721 -2.634 -10.517 1.00 96.69 108 ALA A O 1
ATOM 843 N N . ASP A 1 109 ? 3.604 -3.294 -10.163 1.00 97.50 109 ASP A N 1
ATOM 844 C CA . ASP A 1 109 ? 3.321 -3.653 -11.559 1.00 97.50 109 ASP A CA 1
ATOM 845 C C . ASP A 1 109 ? 3.416 -2.436 -12.494 1.00 97.50 109 ASP A C 1
ATOM 847 O O . ASP A 1 109 ? 4.114 -2.466 -13.509 1.00 97.50 109 ASP A O 1
ATOM 851 N N . LEU A 1 110 ? 2.807 -1.312 -12.105 1.00 96.25 110 LEU A N 1
ATOM 852 C CA . LEU A 1 110 ? 2.873 -0.065 -12.871 1.00 96.25 110 LEU A CA 1
ATOM 853 C C . LEU A 1 110 ? 4.299 0.485 -12.974 1.00 96.25 110 LEU A C 1
ATOM 855 O O . LEU A 1 110 ? 4.673 1.025 -14.015 1.00 96.25 110 LEU A O 1
ATOM 859 N N . GLN A 1 111 ? 5.111 0.349 -11.926 1.00 95.75 111 GLN A N 1
ATOM 860 C CA . GLN A 1 111 ? 6.520 0.744 -11.956 1.00 95.75 111 GLN A CA 1
ATOM 861 C C . GLN A 1 111 ? 7.333 -0.109 -12.934 1.00 95.75 111 GLN A C 1
ATOM 863 O O . GLN A 1 111 ? 8.136 0.443 -13.689 1.00 95.75 111 GLN A O 1
ATOM 868 N N . LEU A 1 112 ? 7.110 -1.427 -12.956 1.00 96.19 112 LEU A N 1
ATOM 869 C CA . LEU A 1 112 ? 7.743 -2.320 -13.929 1.00 96.19 112 LEU A CA 1
ATOM 870 C C . LEU A 1 112 ? 7.324 -1.958 -15.353 1.00 96.19 112 LEU A C 1
ATOM 8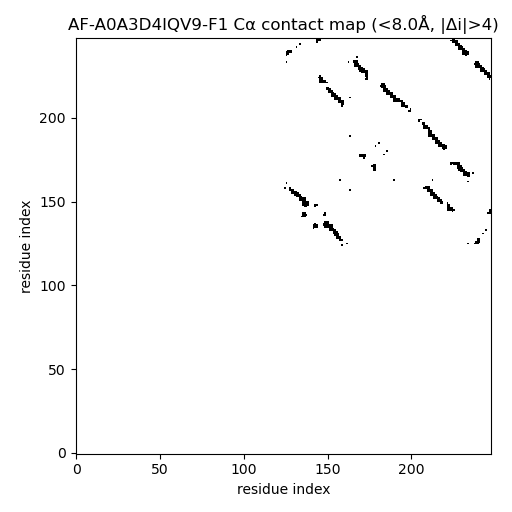72 O O . LEU A 1 112 ? 8.181 -1.723 -16.201 1.00 96.19 112 LEU A O 1
ATOM 876 N N . LYS A 1 113 ? 6.021 -1.792 -15.588 1.00 94.94 113 LYS A N 1
ATOM 877 C CA . LYS A 1 113 ? 5.494 -1.432 -16.905 1.00 94.94 113 LYS A CA 1
ATOM 878 C C . LYS A 1 113 ? 6.011 -0.080 -17.397 1.00 94.94 113 LYS A C 1
ATOM 880 O O . LYS A 1 113 ? 6.372 0.045 -18.562 1.00 94.94 113 LYS A O 1
ATOM 885 N N . ASN A 1 114 ? 6.098 0.924 -16.523 1.00 93.50 114 ASN A N 1
ATOM 886 C CA . ASN A 1 114 ? 6.701 2.212 -16.872 1.00 93.50 114 ASN A CA 1
ATOM 887 C C . ASN A 1 114 ? 8.183 2.073 -17.218 1.00 93.50 114 ASN A C 1
ATOM 889 O O . ASN A 1 114 ? 8.638 2.684 -18.181 1.00 93.50 114 ASN A O 1
ATOM 893 N N . LYS A 1 115 ? 8.937 1.266 -16.468 1.00 92.94 115 LYS A N 1
ATOM 894 C CA . LYS A 1 115 ? 10.348 1.007 -16.771 1.00 92.94 115 LYS A CA 1
ATOM 895 C C . LYS A 1 115 ? 10.511 0.331 -18.134 1.00 92.94 115 LYS A C 1
ATOM 897 O O . LYS A 1 115 ? 11.394 0.722 -18.896 1.00 92.94 115 LYS A O 1
ATOM 902 N N . ASP A 1 116 ? 9.658 -0.637 -18.450 1.00 91.38 116 ASP A N 1
ATOM 903 C CA . ASP A 1 116 ? 9.679 -1.332 -19.737 1.00 91.38 116 ASP A CA 1
ATOM 904 C C . ASP A 1 116 ? 9.326 -0.386 -20.889 1.00 91.38 116 ASP A C 1
ATOM 906 O O . ASP A 1 116 ? 10.070 -0.320 -21.865 1.00 91.38 116 ASP A O 1
ATOM 910 N N . LEU A 1 117 ? 8.282 0.435 -20.735 1.00 90.00 117 LEU A N 1
ATOM 911 C CA . LEU A 1 117 ? 7.910 1.458 -21.718 1.00 90.00 117 LEU A CA 1
ATOM 912 C C . LEU A 1 117 ? 9.006 2.512 -21.909 1.00 90.00 117 LEU A C 1
ATOM 914 O O . LEU A 1 117 ? 9.283 2.915 -23.034 1.00 90.00 117 LEU A O 1
ATOM 918 N N . MET A 1 118 ? 9.662 2.956 -20.833 1.00 80.62 118 MET A N 1
ATOM 919 C CA . MET A 1 118 ? 10.801 3.875 -20.933 1.00 80.62 118 MET A CA 1
ATOM 920 C C . MET A 1 118 ? 11.976 3.232 -21.672 1.00 80.62 118 MET A C 1
ATOM 922 O O . MET A 1 118 ? 12.626 3.889 -22.484 1.00 80.62 118 MET A O 1
ATOM 926 N N . ASN A 1 119 ? 12.248 1.950 -21.424 1.00 80.25 119 ASN A N 1
ATOM 927 C CA . ASN A 1 119 ? 13.277 1.215 -22.151 1.00 80.25 119 ASN A CA 1
ATOM 928 C C . ASN A 1 119 ? 12.927 1.062 -23.634 1.00 80.25 119 ASN A C 1
ATOM 930 O O . ASN A 1 119 ? 13.802 1.255 -24.476 1.00 80.25 119 ASN A O 1
ATOM 934 N N . GLU A 1 120 ? 11.674 0.749 -23.959 1.00 80.31 120 GLU A N 1
ATOM 935 C CA . GLU A 1 120 ? 11.184 0.654 -25.335 1.00 80.31 120 GLU A CA 1
ATOM 936 C C . GLU A 1 120 ? 11.277 2.008 -26.051 1.00 80.31 120 GLU A C 1
ATOM 938 O O . GLU A 1 120 ? 11.845 2.094 -27.139 1.00 80.31 120 GLU A O 1
ATOM 943 N N . LEU A 1 121 ? 10.839 3.091 -25.402 1.00 75.94 121 LEU A N 1
ATOM 944 C CA . LEU A 1 121 ? 10.955 4.453 -25.924 1.00 75.94 121 LEU A CA 1
ATOM 945 C C . LEU A 1 121 ? 12.417 4.826 -26.197 1.00 75.94 121 LEU A C 1
ATOM 947 O O . LEU A 1 121 ? 12.731 5.337 -27.270 1.00 75.94 121 LEU A O 1
ATOM 951 N N . ASN A 1 122 ? 13.319 4.538 -25.256 1.00 69.56 122 ASN A N 1
ATOM 952 C CA . ASN A 1 122 ? 14.750 4.781 -25.432 1.00 69.56 122 ASN A CA 1
ATOM 953 C C . ASN A 1 122 ? 15.312 3.972 -26.610 1.00 69.56 122 ASN A C 1
ATOM 955 O O . ASN A 1 122 ? 16.109 4.492 -27.387 1.00 69.56 122 ASN A O 1
ATOM 959 N N . GLN A 1 123 ? 14.882 2.719 -26.792 1.00 68.00 123 GLN A N 1
ATOM 960 C CA . GLN A 1 123 ? 15.275 1.916 -27.953 1.00 68.00 123 GLN A CA 1
ATOM 961 C C . GLN A 1 123 ? 14.749 2.503 -29.271 1.00 68.00 123 GLN A C 1
ATOM 963 O O . GLN A 1 123 ? 15.503 2.564 -30.242 1.00 68.00 123 GLN A O 1
ATOM 968 N N . MET A 1 124 ? 13.504 2.987 -29.309 1.00 66.75 124 MET A N 1
ATOM 969 C CA . MET A 1 124 ? 12.935 3.637 -30.496 1.00 66.75 124 MET A CA 1
ATOM 970 C C . MET A 1 124 ? 13.633 4.964 -30.828 1.00 66.75 124 MET A C 1
ATOM 972 O O . MET A 1 124 ? 13.896 5.238 -31.997 1.00 66.75 124 MET A O 1
ATOM 976 N N . GLN A 1 125 ? 13.985 5.772 -29.823 1.00 63.62 125 GLN A N 1
ATOM 977 C CA . GLN A 1 125 ? 14.700 7.042 -30.018 1.00 63.62 125 GLN A CA 1
ATOM 978 C C . GLN A 1 125 ? 16.130 6.858 -30.548 1.00 63.62 125 GLN A C 1
ATOM 980 O O . GLN A 1 125 ? 16.643 7.731 -31.249 1.00 63.62 125 GLN A O 1
ATOM 985 N N . ILE A 1 126 ? 16.784 5.729 -30.256 1.00 60.06 126 ILE A N 1
ATOM 986 C CA . ILE A 1 126 ? 18.099 5.394 -30.828 1.00 60.06 126 ILE A CA 1
ATOM 987 C C . ILE A 1 126 ? 18.000 5.170 -32.349 1.00 60.06 126 ILE A C 1
ATOM 989 O O . ILE A 1 126 ? 18.962 5.441 -33.062 1.00 60.06 126 ILE A O 1
ATOM 993 N N . ALA A 1 127 ? 16.845 4.733 -32.862 1.00 60.25 127 ALA A N 1
ATOM 994 C CA . ALA A 1 127 ? 16.656 4.338 -34.259 1.00 60.25 127 ALA A CA 1
ATOM 995 C C . ALA A 1 127 ? 16.211 5.468 -35.216 1.00 60.25 127 ALA A C 1
ATOM 997 O O . ALA A 1 127 ? 15.981 5.194 -36.395 1.00 60.25 127 ALA A O 1
ATOM 998 N N . SER A 1 128 ? 16.067 6.722 -34.759 1.00 66.38 128 SER A N 1
ATOM 999 C CA . SER A 1 128 ? 15.648 7.838 -35.627 1.00 66.38 128 SER A CA 1
ATOM 1000 C C . SER A 1 128 ? 16.830 8.735 -36.010 1.00 66.38 128 SER A C 1
ATOM 1002 O O . SER A 1 128 ? 17.143 9.701 -35.309 1.00 66.38 128 SER A O 1
ATOM 1004 N N . LEU A 1 129 ? 17.485 8.422 -37.128 1.00 75.56 129 LEU A N 1
ATOM 1005 C CA . LEU A 1 129 ? 18.304 9.401 -37.842 1.00 75.56 129 LEU A CA 1
ATOM 1006 C C . LEU A 1 129 ? 17.407 10.192 -38.792 1.00 75.56 129 LEU A C 1
ATOM 1008 O O . LEU A 1 129 ? 16.791 9.599 -39.677 1.00 75.56 129 LEU A O 1
ATOM 1012 N N . ASP A 1 130 ? 17.385 11.512 -38.639 1.00 76.06 130 ASP A N 1
ATOM 1013 C CA . ASP A 1 130 ? 16.625 12.409 -39.514 1.00 76.06 130 ASP A CA 1
ATOM 1014 C C . ASP A 1 130 ? 17.566 13.270 -40.373 1.00 76.06 130 ASP A C 1
ATOM 1016 O O . ASP A 1 130 ? 18.743 13.436 -40.055 1.00 76.06 130 ASP A O 1
ATOM 1020 N N . ASP A 1 131 ? 17.044 13.802 -41.484 1.00 80.62 131 ASP A N 1
ATOM 1021 C CA . ASP A 1 131 ? 17.736 14.717 -42.414 1.00 80.62 131 ASP A CA 1
ATOM 1022 C C . ASP A 1 131 ? 19.165 14.275 -42.797 1.00 80.62 131 ASP A C 1
ATOM 1024 O O . ASP A 1 131 ? 20.147 15.014 -42.700 1.00 80.62 131 ASP A O 1
ATOM 1028 N N . ILE A 1 132 ? 19.292 13.011 -43.215 1.00 86.31 132 ILE A N 1
ATOM 1029 C CA . ILE A 1 132 ? 20.576 12.448 -43.632 1.00 86.31 132 ILE A CA 1
ATOM 1030 C C . ILE A 1 132 ? 20.981 13.022 -44.996 1.00 86.31 132 ILE A C 1
ATOM 1032 O O . ILE A 1 132 ? 20.337 12.769 -46.017 1.00 86.31 132 ILE A O 1
ATOM 1036 N N . ARG A 1 133 ? 22.127 13.703 -45.043 1.00 88.31 133 ARG A N 1
ATOM 1037 C CA . ARG A 1 133 ? 22.751 14.230 -46.261 1.00 88.31 133 ARG A CA 1
ATOM 1038 C C . ARG A 1 133 ? 24.176 13.720 -46.409 1.00 88.31 133 ARG A C 1
ATOM 1040 O O . ARG A 1 133 ? 24.997 13.899 -45.515 1.00 88.31 133 ARG A O 1
ATOM 1047 N N . ILE A 1 134 ? 24.492 13.155 -47.574 1.00 90.50 134 ILE A N 1
ATOM 1048 C CA . ILE A 1 134 ? 25.845 12.704 -47.913 1.00 90.50 134 ILE A CA 1
ATOM 1049 C C . ILE A 1 134 ? 26.402 13.438 -49.126 1.00 90.50 134 ILE A C 1
ATOM 1051 O O . ILE A 1 134 ? 25.766 13.524 -50.176 1.00 90.50 134 ILE A O 1
ATOM 1055 N N . GLU A 1 135 ? 27.627 13.929 -48.990 1.00 92.56 135 GLU A N 1
ATOM 1056 C CA . GLU A 1 135 ? 28.307 14.710 -50.013 1.00 92.56 135 GLU A CA 1
ATOM 1057 C C . GLU A 1 135 ? 29.741 14.213 -50.201 1.00 92.56 135 GLU A C 1
ATOM 1059 O O . GLU A 1 135 ? 30.515 14.064 -49.256 1.00 92.56 135 GLU A O 1
ATOM 1064 N N . ALA A 1 136 ? 30.111 13.957 -51.454 1.00 93.25 136 ALA A N 1
ATOM 1065 C CA . ALA A 1 136 ? 31.457 13.553 -51.829 1.00 93.25 136 ALA A CA 1
ATOM 1066 C C . ALA A 1 136 ? 32.205 14.732 -52.456 1.00 93.25 136 ALA A C 1
ATOM 1068 O O . ALA A 1 136 ? 31.692 15.417 -53.344 1.00 93.25 136 ALA A O 1
ATOM 1069 N N . PHE A 1 137 ? 33.443 14.964 -52.021 1.0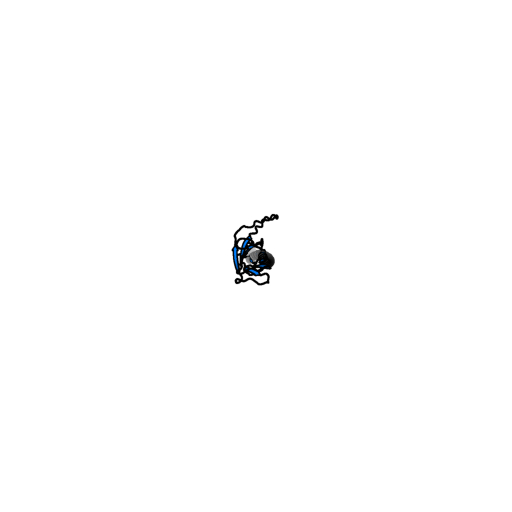0 93.38 137 PHE A N 1
ATOM 1070 C CA . PHE A 1 137 ? 34.221 16.134 -52.419 1.00 93.38 137 PHE A CA 1
ATOM 1071 C C . PHE A 1 137 ? 35.564 15.773 -53.049 1.00 93.38 137 PHE A C 1
ATOM 1073 O O . PHE A 1 137 ? 36.327 14.950 -52.541 1.00 93.38 137 PHE A O 1
ATOM 1080 N N . LYS A 1 138 ? 35.910 16.475 -54.130 1.00 93.38 138 LYS A N 1
ATOM 1081 C CA . LYS A 1 138 ? 37.274 16.626 -54.645 1.00 93.38 138 LYS A CA 1
ATOM 1082 C C . LYS A 1 138 ? 37.811 17.967 -54.138 1.00 93.38 138 LYS A C 1
ATOM 1084 O O . LYS A 1 138 ? 37.535 19.007 -54.738 1.00 93.38 138 LYS A O 1
ATOM 1089 N N . LYS A 1 139 ? 38.609 17.952 -53.065 1.00 87.00 139 LYS A N 1
ATOM 1090 C CA . LYS A 1 139 ? 38.988 19.171 -52.321 1.00 87.00 139 LYS A CA 1
ATOM 1091 C C . LYS A 1 139 ? 37.722 19.877 -51.802 1.00 87.00 139 LYS A C 1
ATOM 1093 O O . LYS A 1 139 ? 37.020 19.271 -51.008 1.00 87.00 139 LYS A O 1
ATOM 1098 N N . ASN A 1 140 ? 37.388 21.064 -52.315 1.00 87.44 140 ASN A N 1
ATOM 1099 C CA . ASN A 1 140 ? 36.194 21.833 -51.929 1.00 87.44 140 ASN A CA 1
ATOM 1100 C C . ASN A 1 140 ? 35.077 21.799 -52.990 1.00 87.44 140 ASN A C 1
ATOM 1102 O O . ASN A 1 140 ? 34.127 22.566 -52.905 1.00 87.44 140 ASN A O 1
ATOM 1106 N N . LYS A 1 141 ? 35.192 20.955 -54.028 1.00 91.81 141 LYS A N 1
ATOM 1107 C CA . LYS A 1 141 ? 34.171 20.828 -55.082 1.00 91.81 141 LYS A CA 1
ATOM 1108 C C . LYS A 1 141 ? 33.441 19.500 -54.961 1.00 91.81 141 LYS A C 1
ATOM 1110 O O . LYS A 1 141 ? 34.100 18.466 -54.840 1.00 91.81 141 LYS A O 1
ATOM 1115 N N . LEU A 1 142 ? 32.114 19.524 -55.063 1.00 93.44 142 LEU A N 1
ATOM 1116 C CA . LEU A 1 142 ? 31.298 18.314 -55.119 1.00 93.44 142 LEU A CA 1
ATOM 1117 C C . LEU A 1 142 ? 31.733 17.421 -56.287 1.00 93.44 142 LEU A C 1
ATOM 1119 O O . LEU A 1 142 ? 32.081 17.888 -57.377 1.00 93.44 142 LEU A O 1
ATOM 1123 N N . THR A 1 143 ? 31.754 16.116 -56.054 1.00 93.62 143 THR A N 1
ATOM 1124 C CA . THR A 1 143 ? 32.067 15.124 -57.072 1.00 93.62 143 THR A CA 1
ATOM 1125 C C . THR A 1 143 ? 31.286 13.852 -56.821 1.00 93.62 143 THR A C 1
ATOM 1127 O O . THR A 1 143 ? 31.112 13.434 -55.690 1.00 93.62 143 THR A O 1
ATOM 1130 N N . VAL A 1 144 ? 30.881 13.190 -57.896 1.00 91.81 144 VAL A N 1
ATOM 1131 C CA . VAL A 1 144 ? 30.334 11.831 -57.826 1.00 91.81 144 VAL A CA 1
ATOM 1132 C C . VAL A 1 144 ? 31.380 10.779 -58.181 1.00 91.81 144 VAL A C 1
ATOM 1134 O O . VAL A 1 144 ? 31.066 9.599 -58.177 1.00 91.81 144 VAL A O 1
ATOM 1137 N N . SER A 1 145 ? 32.611 11.175 -58.537 1.00 93.50 145 SER A N 1
ATOM 1138 C CA . SER A 1 145 ? 33.616 10.228 -59.020 1.00 93.50 145 SER A CA 1
ATOM 1139 C C . SER A 1 145 ? 34.432 9.626 -57.880 1.00 93.50 145 SER A C 1
ATOM 1141 O O . SER A 1 145 ? 35.135 10.349 -57.168 1.00 93.50 145 SER A O 1
ATOM 1143 N N . ALA A 1 146 ? 34.428 8.300 -57.766 1.00 92.19 146 ALA A N 1
ATOM 1144 C CA . ALA A 1 146 ? 35.129 7.552 -56.728 1.00 92.19 146 ALA A CA 1
ATOM 1145 C C . ALA A 1 146 ? 36.624 7.892 -56.710 1.00 92.19 146 ALA A C 1
ATOM 1147 O O . ALA A 1 146 ? 37.166 8.356 -55.709 1.00 92.19 146 ALA A O 1
ATOM 1148 N N . LYS A 1 147 ? 37.280 7.805 -57.874 1.00 92.44 147 LYS A N 1
ATOM 1149 C CA . LYS A 1 147 ? 38.725 8.062 -58.007 1.00 92.44 147 LYS A CA 1
ATOM 1150 C C . LYS A 1 147 ? 39.127 9.508 -57.689 1.00 92.44 147 LYS A C 1
ATOM 1152 O O . LYS A 1 147 ? 40.302 9.764 -57.417 1.00 92.44 147 LYS A O 1
ATOM 1157 N N . LYS A 1 148 ? 38.188 10.459 -57.778 1.00 92.75 148 LYS A N 1
ATOM 1158 C CA . LYS A 1 148 ? 38.413 11.890 -57.501 1.00 92.75 148 LYS A CA 1
ATOM 1159 C C . LYS A 1 148 ? 37.991 12.297 -56.089 1.00 92.75 148 LYS A C 1
ATOM 1161 O O . LYS A 1 148 ? 38.384 13.380 -55.657 1.00 92.75 148 LYS A O 1
ATOM 1166 N N . THR A 1 149 ? 37.228 11.458 -55.396 1.00 93.88 149 THR A N 1
ATOM 1167 C CA . THR A 1 149 ? 36.743 11.724 -54.043 1.00 93.88 149 THR A CA 1
ATOM 1168 C C . THR A 1 149 ? 37.914 11.711 -53.067 1.00 93.88 149 THR A C 1
ATOM 1170 O O . THR A 1 149 ? 38.718 10.780 -53.033 1.00 93.88 149 THR A O 1
ATOM 1173 N N . LYS A 1 150 ? 38.037 12.793 -52.307 1.00 93.56 150 LYS A N 1
ATOM 1174 C CA . LYS A 1 150 ? 39.050 13.012 -51.270 1.00 93.56 150 LYS A CA 1
ATOM 1175 C C . LYS A 1 150 ? 38.448 13.135 -49.879 1.00 93.56 150 LYS A C 1
ATOM 1177 O O . LYS A 1 150 ? 39.199 13.084 -48.916 1.00 93.56 150 LYS A O 1
ATOM 1182 N N . LYS A 1 151 ? 37.132 13.309 -49.789 1.00 93.44 151 LYS A N 1
ATOM 1183 C CA . LYS A 1 151 ? 36.396 13.458 -48.541 1.00 93.44 151 LYS A CA 1
ATOM 1184 C C . LYS A 1 151 ? 34.934 13.072 -48.763 1.00 93.44 151 LYS A C 1
ATOM 1186 O O . LYS A 1 151 ? 34.382 13.424 -49.808 1.00 93.44 151 LYS A O 1
ATOM 1191 N N . LEU A 1 152 ? 34.345 12.365 -47.806 1.00 92.38 152 LEU A N 1
ATOM 1192 C CA . LEU A 1 152 ? 32.904 12.166 -47.683 1.00 92.38 152 LEU A CA 1
ATOM 1193 C C . LEU A 1 152 ? 32.436 12.895 -46.426 1.00 92.38 152 LEU A C 1
ATOM 1195 O O . LEU A 1 152 ? 32.961 12.615 -45.351 1.00 92.38 152 LEU A O 1
ATOM 1199 N N . ASP A 1 153 ? 31.467 13.792 -46.567 1.00 92.31 153 ASP A N 1
ATOM 1200 C CA . ASP A 1 153 ? 30.784 14.420 -45.438 1.00 92.31 153 ASP A CA 1
ATOM 1201 C C . ASP A 1 153 ? 29.389 13.798 -45.321 1.00 92.31 153 ASP A C 1
ATOM 1203 O O . ASP A 1 153 ? 28.654 13.717 -46.308 1.00 92.31 153 ASP A O 1
ATOM 1207 N N . VAL A 1 154 ? 29.037 13.356 -44.120 1.00 90.81 154 VAL A N 1
ATOM 1208 C CA . VAL A 1 154 ? 27.723 12.821 -43.769 1.00 90.81 154 VAL A CA 1
ATOM 1209 C C . VAL A 1 154 ? 27.157 13.688 -42.664 1.00 90.81 154 VAL A C 1
ATOM 1211 O O . VAL A 1 154 ? 27.693 13.704 -41.561 1.00 90.81 154 VAL A O 1
ATOM 1214 N N . ASN A 1 155 ? 26.086 14.404 -42.967 1.00 89.75 155 ASN A N 1
ATOM 1215 C CA . ASN A 1 155 ? 25.361 15.224 -42.009 1.00 89.75 155 ASN A CA 1
ATOM 1216 C C . ASN A 1 155 ? 24.046 14.525 -41.687 1.00 89.75 155 ASN A C 1
ATOM 1218 O O . ASN A 1 155 ? 23.407 13.989 -42.590 1.00 89.75 155 ASN A O 1
ATOM 1222 N N . PHE A 1 156 ? 23.666 14.496 -40.421 1.00 86.69 156 PHE A N 1
ATOM 1223 C CA . PHE A 1 156 ? 22.399 13.930 -39.972 1.00 86.69 156 PHE A CA 1
ATOM 1224 C C . PHE A 1 156 ? 21.998 14.560 -38.642 1.00 86.69 156 PHE A C 1
ATOM 1226 O O . PHE A 1 156 ? 22.826 15.138 -37.934 1.00 86.69 156 PHE A O 1
ATOM 1233 N N . LEU A 1 157 ? 20.722 14.431 -38.307 1.00 82.88 157 LEU A N 1
ATOM 1234 C CA . LEU A 1 157 ? 20.161 14.884 -37.048 1.00 82.88 157 LEU A CA 1
ATOM 1235 C C . LEU A 1 157 ? 19.972 13.703 -36.108 1.00 82.88 157 LEU A C 1
ATOM 1237 O O . LEU A 1 157 ? 19.472 12.646 -36.504 1.00 82.88 157 LEU A O 1
ATOM 1241 N N . ILE A 1 158 ? 20.331 13.918 -34.848 1.00 79.62 158 ILE A N 1
ATOM 1242 C CA . ILE A 1 158 ? 20.014 13.011 -33.747 1.00 79.62 158 ILE A CA 1
ATOM 1243 C C . ILE A 1 158 ? 19.117 13.724 -32.730 1.00 79.62 158 ILE A C 1
ATOM 1245 O O . ILE A 1 158 ? 19.220 14.944 -32.574 1.00 79.62 158 ILE A O 1
ATOM 1249 N N . PRO A 1 159 ? 18.246 13.000 -32.008 1.00 75.94 159 PRO A N 1
ATOM 1250 C CA . PRO A 1 159 ? 17.566 13.547 -30.837 1.00 75.94 159 PRO A CA 1
ATOM 1251 C C . PRO A 1 159 ? 18.567 14.121 -29.827 1.00 75.94 159 PRO A C 1
ATOM 1253 O O . PRO A 1 159 ? 19.598 13.504 -29.571 1.00 75.94 159 PRO A O 1
ATOM 1256 N N . ALA A 1 160 ? 18.254 15.263 -29.208 1.00 70.75 160 ALA A N 1
ATOM 1257 C CA . ALA A 1 160 ? 19.121 15.890 -28.204 1.00 70.75 160 ALA A CA 1
ATOM 1258 C C . ALA A 1 160 ? 19.335 15.026 -26.944 1.00 70.75 160 ALA A C 1
ATOM 1260 O O . ALA A 1 160 ? 20.295 15.247 -26.211 1.00 70.75 160 ALA A O 1
ATOM 1261 N N . SER A 1 161 ? 18.464 14.038 -26.704 1.00 66.81 161 SER A N 1
ATOM 1262 C CA . SER A 1 161 ? 18.621 13.029 -25.650 1.00 66.81 161 SER A CA 1
ATOM 1263 C C . SER A 1 161 ? 19.759 12.037 -25.917 1.00 66.81 161 SER A C 1
ATOM 1265 O O . SER A 1 161 ? 20.234 11.400 -24.978 1.00 66.81 161 SER A O 1
ATOM 1267 N N . ASN A 1 162 ? 20.216 11.905 -27.166 1.00 69.81 162 ASN A N 1
ATOM 1268 C CA . ASN A 1 162 ? 21.313 11.018 -27.533 1.00 69.81 162 ASN A CA 1
ATOM 1269 C C . ASN A 1 162 ? 22.655 11.759 -27.464 1.00 69.81 162 ASN A C 1
ATOM 1271 O O . ASN A 1 162 ? 22.795 12.878 -27.957 1.00 69.81 162 ASN A O 1
ATOM 1275 N N . SER A 1 163 ? 23.667 11.103 -26.891 1.00 68.44 163 SER A N 1
ATOM 1276 C CA . SER A 1 163 ? 25.036 11.624 -26.891 1.00 68.44 163 SER A CA 1
ATOM 1277 C C . SER A 1 163 ? 25.679 11.462 -28.273 1.00 68.44 163 SER A C 1
ATOM 1279 O O . SER A 1 163 ? 25.722 10.367 -28.837 1.00 68.44 163 SER A O 1
ATOM 1281 N N . SER A 1 164 ? 26.201 12.568 -28.796 1.00 67.19 164 SER A N 1
ATOM 1282 C CA . SER A 1 164 ? 27.022 12.682 -30.009 1.00 67.19 164 SER A CA 1
ATOM 1283 C C . SER A 1 164 ? 28.466 12.203 -29.801 1.00 67.19 164 SER A C 1
ATOM 1285 O O . SER A 1 164 ? 29.133 11.836 -30.768 1.00 67.19 164 SER A O 1
ATOM 1287 N N . GLU A 1 165 ? 28.949 12.181 -28.555 1.00 65.81 165 GLU A N 1
ATOM 1288 C CA . GLU A 1 165 ? 30.372 12.030 -28.208 1.00 65.81 165 GLU A CA 1
ATOM 1289 C C . GLU A 1 165 ? 30.930 10.621 -28.460 1.00 65.81 165 GLU A C 1
ATOM 1291 O O . GLU A 1 165 ? 32.139 10.440 -28.570 1.00 65.81 165 GLU A O 1
ATOM 1296 N N . ASN A 1 166 ? 30.057 9.618 -28.590 1.00 69.38 166 ASN A N 1
ATOM 1297 C CA . ASN A 1 166 ? 30.437 8.206 -28.693 1.00 69.38 166 ASN A CA 1
ATOM 1298 C C . ASN A 1 166 ? 29.818 7.502 -29.910 1.00 69.38 166 ASN A C 1
ATOM 1300 O O . ASN A 1 166 ? 29.576 6.293 -29.886 1.00 69.38 166 ASN A O 1
ATOM 1304 N N . LEU A 1 167 ? 29.537 8.251 -30.979 1.00 82.44 167 LEU A N 1
ATOM 1305 C CA . LEU A 1 167 ? 29.036 7.669 -32.220 1.00 82.44 167 LEU A CA 1
ATOM 1306 C C . LEU A 1 167 ? 30.129 6.865 -32.926 1.00 82.44 167 LEU A C 1
ATOM 1308 O O . LEU A 1 167 ? 31.245 7.337 -33.155 1.00 82.44 167 LEU A O 1
ATOM 1312 N N . GLN A 1 168 ? 29.782 5.644 -33.313 1.00 86.31 168 GLN A N 1
ATOM 1313 C CA . GLN A 1 168 ? 30.647 4.759 -34.076 1.00 86.31 168 GLN A CA 1
ATOM 1314 C C . GLN A 1 168 ? 30.144 4.655 -35.512 1.00 86.31 168 GLN A C 1
ATOM 1316 O O . GLN A 1 168 ? 28.943 4.611 -35.773 1.00 86.31 168 GLN A O 1
ATOM 1321 N N . PHE A 1 169 ? 31.077 4.561 -36.455 1.00 88.62 169 PHE A N 1
ATOM 1322 C CA . PHE A 1 169 ? 30.765 4.508 -37.878 1.00 88.62 169 PHE A CA 1
ATOM 1323 C C . PHE A 1 169 ? 31.428 3.292 -38.512 1.00 88.62 169 PHE A C 1
ATOM 1325 O O . PHE A 1 169 ? 32.638 3.096 -38.384 1.00 88.62 169 PHE A O 1
ATOM 1332 N N . LYS A 1 170 ? 30.647 2.493 -39.241 1.00 91.25 170 LYS A N 1
ATOM 1333 C CA . LYS A 1 170 ? 31.154 1.377 -40.049 1.00 91.25 170 LYS A CA 1
ATOM 1334 C C . LYS A 1 170 ? 30.930 1.687 -41.518 1.00 91.25 170 LYS A C 1
ATOM 1336 O O . LYS A 1 170 ? 29.795 1.852 -41.952 1.00 91.25 170 LYS A O 1
ATOM 1341 N N . ILE A 1 171 ? 32.012 1.767 -42.289 1.00 92.94 171 ILE A N 1
ATOM 1342 C CA . ILE A 1 171 ? 31.944 2.015 -43.733 1.00 92.94 171 ILE A CA 1
ATOM 1343 C C . ILE A 1 171 ? 32.290 0.723 -44.459 1.00 92.94 171 ILE A C 1
ATOM 1345 O O . ILE A 1 171 ? 33.391 0.205 -44.311 1.00 92.94 171 ILE A O 1
ATOM 1349 N N . THR A 1 172 ? 31.362 0.220 -45.260 1.00 95.00 172 THR A N 1
ATOM 1350 C CA . THR A 1 172 ? 31.547 -0.964 -46.100 1.00 95.00 172 THR A CA 1
ATOM 1351 C C . THR A 1 172 ? 31.757 -0.529 -47.545 1.00 95.00 172 THR A C 1
ATOM 1353 O O . THR A 1 172 ? 31.000 0.297 -48.064 1.00 95.00 172 THR A O 1
ATOM 1356 N N . ASP A 1 173 ? 32.799 -1.056 -48.185 1.00 92.94 173 ASP A N 1
ATOM 1357 C CA . ASP A 1 173 ? 33.113 -0.790 -49.587 1.00 92.94 173 ASP A CA 1
ATOM 1358 C C . ASP A 1 173 ? 32.186 -1.562 -50.557 1.00 92.94 173 ASP A C 1
ATOM 1360 O O . ASP A 1 173 ? 31.427 -2.436 -50.129 1.00 92.94 173 ASP A O 1
ATOM 1364 N N . PRO A 1 174 ? 32.246 -1.285 -51.874 1.00 94.31 174 PRO A N 1
ATOM 1365 C CA . PRO A 1 174 ? 31.404 -1.960 -52.864 1.00 94.31 174 PRO A CA 1
ATOM 1366 C C . PRO A 1 174 ? 31.595 -3.477 -52.965 1.00 94.31 174 PRO A C 1
ATOM 1368 O O . PRO A 1 174 ? 30.750 -4.154 -53.542 1.00 94.31 174 PRO A O 1
ATOM 1371 N N . ASN A 1 175 ? 32.695 -4.009 -52.427 1.00 92.56 175 ASN A N 1
ATOM 1372 C CA . ASN A 1 175 ? 32.995 -5.435 -52.402 1.00 92.56 175 ASN A CA 1
ATOM 1373 C C . ASN A 1 175 ? 32.575 -6.092 -51.074 1.00 92.56 175 ASN A C 1
ATOM 1375 O O . ASN A 1 175 ? 32.849 -7.273 -50.874 1.00 92.56 175 ASN A O 1
ATOM 1379 N N . GLY A 1 176 ? 31.956 -5.347 -50.154 1.00 88.94 176 GLY A N 1
ATOM 1380 C CA . GLY A 1 176 ? 31.575 -5.844 -48.833 1.00 88.94 176 GLY A CA 1
ATOM 1381 C C . GLY A 1 176 ? 32.693 -5.785 -47.785 1.00 88.94 176 GLY A C 1
ATOM 1382 O O . GLY A 1 176 ? 32.506 -6.287 -46.679 1.00 88.94 176 GLY A O 1
ATOM 1383 N N . LYS A 1 177 ? 33.852 -5.179 -48.084 1.00 93.00 177 LYS A N 1
ATOM 1384 C CA . LYS A 1 177 ? 34.954 -5.043 -47.120 1.00 93.00 177 LYS A CA 1
ATOM 1385 C C . LYS A 1 177 ? 34.676 -3.880 -46.165 1.00 93.00 177 LYS A C 1
ATOM 1387 O O . LYS A 1 177 ? 34.470 -2.749 -46.604 1.00 93.00 177 LYS A O 1
ATOM 1392 N N . LEU A 1 178 ? 34.768 -4.134 -44.859 1.00 92.88 178 LEU A N 1
ATOM 1393 C CA . LEU A 1 178 ? 34.774 -3.081 -43.843 1.00 92.88 178 LEU A CA 1
ATOM 1394 C C . LEU A 1 178 ? 36.069 -2.257 -43.939 1.00 92.88 178 LEU A C 1
ATOM 1396 O O . LEU A 1 178 ? 37.175 -2.803 -43.898 1.00 92.88 178 LEU A O 1
ATOM 1400 N N . LEU A 1 179 ? 35.928 -0.940 -44.066 1.00 91.44 179 LEU A N 1
ATOM 1401 C CA . LEU A 1 179 ? 37.044 -0.003 -44.060 1.00 91.44 179 LEU A CA 1
ATOM 1402 C C . LEU A 1 179 ? 37.540 0.214 -42.630 1.00 91.44 179 LEU A C 1
ATOM 1404 O O . LEU A 1 179 ? 36.757 0.388 -41.698 1.00 91.44 179 LEU A O 1
ATOM 1408 N N . THR A 1 180 ? 38.858 0.227 -42.479 1.00 90.81 180 THR A N 1
ATOM 1409 C CA . THR A 1 180 ? 39.553 0.334 -41.190 1.00 90.81 180 THR A CA 1
ATOM 1410 C C . THR A 1 180 ? 40.381 1.624 -41.124 1.00 90.81 180 THR A C 1
ATOM 1412 O O . THR A 1 180 ? 40.537 2.306 -42.145 1.00 90.81 180 THR A O 1
ATOM 1415 N N . PRO A 1 181 ? 41.003 1.956 -39.974 1.00 88.50 181 PRO A N 1
ATOM 1416 C CA . PRO A 1 181 ? 41.941 3.079 -39.885 1.00 88.50 181 PRO A CA 1
ATOM 1417 C C . PRO A 1 181 ? 43.132 2.999 -40.862 1.00 88.50 181 PRO A C 1
ATOM 1419 O O . PRO A 1 181 ? 43.792 4.008 -41.128 1.00 88.50 181 PRO A O 1
ATOM 1422 N N . ALA A 1 182 ? 43.427 1.821 -41.425 1.00 87.25 182 ALA A N 1
ATOM 1423 C CA . ALA A 1 182 ? 44.422 1.669 -42.487 1.00 87.25 182 ALA A CA 1
ATOM 1424 C C . ALA A 1 182 ? 43.938 2.236 -43.838 1.00 87.25 182 ALA A C 1
ATOM 1426 O O . ALA A 1 182 ? 44.749 2.733 -44.619 1.00 87.25 182 ALA A O 1
ATOM 1427 N N . ASP A 1 183 ? 42.628 2.217 -44.097 1.00 90.12 183 ASP A N 1
ATOM 1428 C CA . ASP A 1 183 ? 42.021 2.634 -45.366 1.00 90.12 183 ASP A CA 1
ATOM 1429 C C . ASP A 1 183 ? 41.667 4.139 -45.390 1.00 90.12 183 ASP A C 1
ATOM 1431 O O . ASP A 1 183 ? 41.629 4.761 -46.456 1.00 90.12 183 ASP A O 1
ATOM 1435 N N . GLY A 1 184 ? 41.443 4.758 -44.227 1.00 89.06 184 GLY A N 1
ATOM 1436 C CA . GLY A 1 184 ? 41.100 6.177 -44.098 1.00 89.06 184 GLY A CA 1
ATOM 1437 C C . GLY A 1 184 ? 40.979 6.637 -42.647 1.00 89.06 184 GLY A C 1
ATOM 1438 O O . GLY A 1 184 ? 41.188 5.855 -41.724 1.00 89.06 184 GLY A O 1
ATOM 1439 N N . THR A 1 185 ? 40.648 7.909 -42.447 1.00 89.31 185 THR A N 1
ATOM 1440 C CA . THR A 1 185 ? 40.356 8.481 -41.124 1.00 89.31 185 THR A CA 1
ATOM 1441 C C . THR A 1 185 ? 38.913 8.958 -41.056 1.00 89.31 185 THR A C 1
ATOM 1443 O O . THR A 1 185 ? 38.374 9.464 -42.041 1.00 89.31 185 THR A O 1
ATOM 1446 N N . ILE A 1 186 ? 38.292 8.782 -39.892 1.00 86.38 186 ILE A N 1
ATOM 1447 C CA . ILE A 1 186 ? 36.962 9.300 -39.575 1.00 86.38 186 ILE A CA 1
ATOM 1448 C C . ILE A 1 186 ? 37.161 10.389 -38.527 1.00 86.38 186 ILE A C 1
ATOM 1450 O O . ILE A 1 186 ? 37.811 10.155 -37.511 1.00 86.38 186 ILE A O 1
ATOM 1454 N N . ALA A 1 187 ? 36.635 11.572 -38.803 1.00 83.25 187 ALA A N 1
ATOM 1455 C CA . ALA A 1 187 ? 36.502 12.658 -37.847 1.00 83.25 187 ALA A CA 1
ATOM 1456 C C . ALA A 1 187 ? 35.014 12.966 -37.683 1.00 83.25 187 ALA A C 1
ATOM 1458 O O . ALA A 1 187 ? 34.234 12.776 -38.617 1.00 83.25 187 ALA A O 1
ATOM 1459 N N . PHE A 1 188 ? 34.622 13.447 -36.513 1.00 77.44 188 PHE A N 1
ATOM 1460 C CA . PHE A 1 188 ? 33.273 13.930 -36.268 1.00 77.44 188 PHE A CA 1
ATOM 1461 C C . PHE A 1 188 ? 33.347 15.345 -35.709 1.00 77.44 188 PHE A C 1
ATOM 1463 O O . PHE A 1 188 ? 34.289 15.696 -35.000 1.00 77.44 188 PHE A O 1
ATOM 1470 N N . VAL A 1 189 ? 32.373 16.16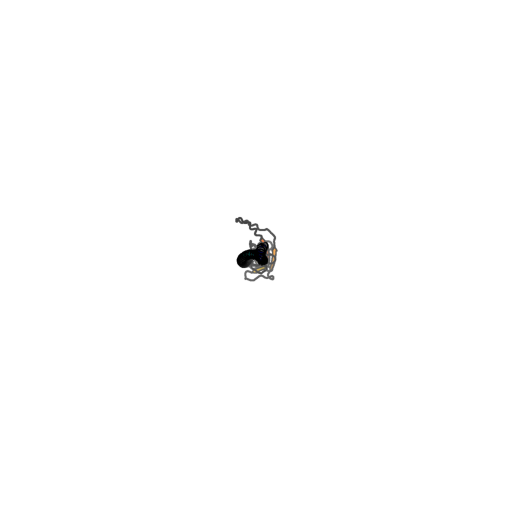1 -36.085 1.00 68.44 189 VAL A N 1
ATOM 1471 C CA . VAL A 1 189 ? 32.197 17.522 -35.595 1.00 68.44 189 VAL A CA 1
ATOM 1472 C C . VAL A 1 189 ? 30.731 17.658 -35.213 1.00 68.44 189 VAL A C 1
ATOM 1474 O O . VAL A 1 189 ? 29.844 17.460 -36.048 1.00 68.44 189 VAL A O 1
ATOM 1477 N N . GLU A 1 190 ? 30.480 17.960 -33.944 1.00 69.38 190 GLU A N 1
ATOM 1478 C CA . GLU A 1 190 ? 29.178 18.449 -33.506 1.00 69.38 190 GLU A CA 1
ATOM 1479 C C . GLU A 1 190 ? 29.081 19.913 -33.910 1.00 69.38 190 GLU A C 1
ATOM 1481 O O . GLU A 1 190 ? 30.015 20.690 -33.703 1.00 69.38 190 GLU A O 1
ATOM 1486 N N . THR A 1 191 ? 27.980 20.266 -34.559 1.00 60.69 191 THR A N 1
ATOM 1487 C CA . THR A 1 191 ? 27.675 21.667 -34.823 1.00 60.69 191 THR A CA 1
ATOM 1488 C C . THR A 1 191 ? 26.427 21.968 -34.012 1.00 60.69 191 THR A C 1
ATOM 1490 O O . THR A 1 191 ? 25.377 21.379 -34.270 1.00 60.69 191 THR A O 1
ATOM 1493 N N . ASP A 1 192 ? 26.554 22.837 -33.009 1.00 55.34 192 ASP A N 1
ATOM 1494 C CA . ASP A 1 192 ? 25.417 23.406 -32.283 1.00 55.34 192 ASP A CA 1
ATOM 1495 C C . ASP A 1 192 ? 24.698 24.381 -33.219 1.00 55.34 192 ASP A C 1
ATOM 1497 O O . ASP A 1 192 ? 24.792 25.597 -33.063 1.00 55.34 192 ASP A O 1
ATOM 1501 N N . ASP A 1 193 ? 24.051 23.862 -34.261 1.00 47.59 193 ASP A N 1
ATOM 1502 C CA . ASP A 1 193 ? 23.305 24.689 -35.196 1.00 47.59 193 ASP A CA 1
ATOM 1503 C C . ASP A 1 193 ? 21.848 24.236 -35.271 1.00 47.59 193 ASP A C 1
ATOM 1505 O O . ASP A 1 193 ? 21.526 23.111 -35.653 1.00 47.59 193 ASP A O 1
ATOM 1509 N N . ALA A 1 194 ? 21.006 25.175 -34.839 1.00 47.16 194 ALA A N 1
ATOM 1510 C CA . ALA A 1 194 ? 19.556 25.249 -34.887 1.00 47.16 194 ALA A CA 1
ATOM 1511 C C . ALA A 1 194 ? 18.755 24.039 -34.368 1.00 47.16 194 ALA A C 1
ATOM 1513 O O . ALA A 1 194 ? 18.613 22.999 -35.009 1.00 47.16 194 ALA A O 1
ATOM 1514 N N . SER A 1 195 ? 18.042 24.272 -33.263 1.00 48.31 195 SER A N 1
ATOM 1515 C CA . SER A 1 195 ? 16.733 23.666 -33.033 1.00 48.31 195 SER A CA 1
ATOM 1516 C C . SER A 1 195 ? 15.895 23.788 -34.310 1.00 48.31 195 SER A C 1
ATOM 1518 O O . SER A 1 195 ? 15.403 24.865 -34.650 1.00 48.31 195 SER A O 1
ATOM 1520 N N . LEU A 1 196 ? 15.742 22.686 -35.046 1.00 51.69 196 LEU A N 1
ATOM 1521 C CA . LEU A 1 196 ? 14.837 22.627 -36.185 1.00 51.69 196 LEU A CA 1
ATOM 1522 C C . LEU A 1 196 ? 13.408 22.681 -35.648 1.00 51.69 196 LEU A C 1
ATOM 1524 O O . LEU A 1 196 ? 12.813 21.673 -35.267 1.00 51.69 196 LEU A O 1
ATOM 1528 N N . LEU A 1 197 ? 12.872 23.898 -35.580 1.00 52.16 197 LEU A N 1
ATOM 1529 C CA . LEU A 1 197 ? 11.464 24.149 -35.319 1.00 52.16 197 LEU A CA 1
ATOM 1530 C C . LEU A 1 197 ? 10.670 23.575 -36.494 1.00 52.16 197 LEU A C 1
ATOM 1532 O O . LEU A 1 197 ? 10.576 24.179 -37.560 1.00 52.16 197 LEU A O 1
ATOM 1536 N N . THR A 1 198 ? 10.122 22.381 -36.309 1.00 50.38 198 THR A N 1
ATOM 1537 C CA . THR A 1 198 ? 9.141 21.814 -37.231 1.00 50.38 198 THR A CA 1
ATOM 1538 C C . THR A 1 198 ? 7.761 22.253 -36.752 1.00 50.38 198 THR A C 1
ATOM 1540 O O . THR A 1 198 ? 7.374 21.998 -35.615 1.00 50.38 198 THR A O 1
ATOM 1543 N N . ALA A 1 199 ? 7.041 23.002 -37.588 1.00 47.28 199 ALA A N 1
ATOM 1544 C CA . ALA A 1 199 ? 5.649 23.335 -37.324 1.00 47.28 199 ALA A CA 1
ATOM 1545 C C . ALA A 1 199 ? 4.789 22.129 -37.723 1.00 47.28 199 ALA A C 1
ATOM 1547 O O . ALA A 1 199 ? 4.712 21.793 -38.904 1.00 47.28 199 ALA A O 1
ATOM 1548 N N . ASP A 1 200 ? 4.182 21.466 -36.742 1.00 49.59 200 ASP A N 1
ATOM 1549 C CA . ASP A 1 200 ? 3.151 20.456 -36.973 1.00 49.59 200 ASP A CA 1
ATOM 1550 C C . ASP A 1 200 ? 1.772 21.145 -37.051 1.00 49.59 200 ASP A C 1
ATOM 1552 O O . ASP A 1 200 ? 1.509 22.113 -36.337 1.00 49.59 200 ASP A O 1
ATOM 1556 N N . LEU A 1 201 ? 0.904 20.678 -37.954 1.00 55.59 201 LEU A N 1
ATOM 1557 C CA . LEU A 1 201 ? -0.495 21.117 -38.075 1.00 55.59 201 LEU A CA 1
ATOM 1558 C C . LEU A 1 201 ? -1.383 20.523 -36.973 1.00 55.59 201 LEU A C 1
ATOM 1560 O O . LEU A 1 201 ? -2.525 20.956 -36.800 1.00 55.59 201 LEU A O 1
ATOM 1564 N N . SER A 1 202 ? -0.882 19.535 -36.230 1.00 56.84 202 SER A N 1
ATOM 1565 C CA . SER A 1 202 ? -1.482 19.136 -34.966 1.00 56.84 202 SER A CA 1
ATOM 1566 C C . SER A 1 202 ? -1.214 20.238 -33.932 1.00 56.84 202 SER A C 1
ATOM 1568 O O . SER A 1 202 ? -0.098 20.723 -33.787 1.00 56.84 202 SER A O 1
ATOM 1570 N N . ASN A 1 203 ? -2.247 20.687 -33.220 1.00 48.59 203 ASN A N 1
ATOM 1571 C CA . ASN A 1 203 ? -2.223 21.824 -32.285 1.00 48.59 203 ASN A CA 1
ATOM 1572 C C . ASN A 1 203 ? -1.351 21.594 -31.020 1.00 48.59 203 ASN A C 1
ATOM 1574 O O . ASN A 1 203 ? -1.594 22.175 -29.962 1.00 48.59 203 ASN A O 1
ATOM 1578 N N . THR A 1 204 ? -0.360 20.710 -31.100 1.00 51.91 204 THR A N 1
ATOM 1579 C CA . THR A 1 204 ? 0.586 20.349 -30.051 1.00 51.91 204 THR A CA 1
ATOM 1580 C C . THR A 1 204 ? 1.987 20.779 -30.463 1.00 51.91 204 THR A C 1
ATOM 1582 O O . THR A 1 204 ? 2.586 20.220 -31.377 1.00 51.91 204 THR A O 1
ATOM 1585 N N . LEU A 1 205 ? 2.522 21.780 -29.762 1.00 45.72 205 LEU A N 1
ATOM 1586 C CA . LEU A 1 205 ? 3.873 22.294 -29.965 1.00 45.72 205 LEU A CA 1
ATOM 1587 C C . LEU A 1 205 ? 4.908 21.289 -29.415 1.00 45.72 205 LEU A C 1
ATOM 1589 O O . LEU A 1 205 ? 5.451 21.471 -28.326 1.00 45.72 205 LEU A O 1
ATOM 1593 N N . TYR A 1 206 ? 5.166 20.195 -30.134 1.00 46.38 206 TYR A N 1
ATOM 1594 C CA . TYR A 1 206 ? 6.256 19.279 -29.796 1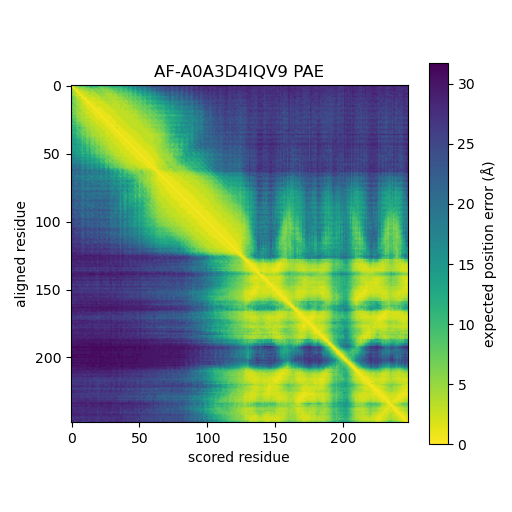.00 46.38 206 TYR A CA 1
ATOM 1595 C C . TYR A 1 206 ? 7.582 19.853 -30.299 1.00 46.38 206 TYR A C 1
ATOM 1597 O O . TYR A 1 206 ? 7.968 19.690 -31.454 1.00 46.38 206 TYR A O 1
ATOM 1605 N N . LEU A 1 207 ? 8.306 20.529 -29.406 1.00 52.59 207 LEU A N 1
ATOM 1606 C CA . LEU A 1 207 ? 9.684 20.957 -29.648 1.00 52.59 207 LEU A CA 1
ATOM 1607 C C . LEU A 1 207 ? 10.603 19.723 -29.672 1.00 52.59 207 LEU A C 1
ATOM 1609 O O . LEU A 1 207 ? 11.141 19.318 -28.640 1.00 52.59 207 LEU A O 1
ATOM 1613 N N . LYS A 1 208 ? 10.794 19.110 -30.847 1.00 57.75 208 LYS A N 1
ATOM 1614 C CA . LYS A 1 208 ? 11.821 18.078 -31.040 1.00 57.75 208 LYS A CA 1
ATOM 1615 C C . LYS A 1 208 ? 13.189 18.759 -31.058 1.00 57.75 208 LYS A C 1
ATOM 1617 O O . LYS A 1 208 ? 13.633 19.264 -32.082 1.00 57.75 208 LYS A O 1
ATOM 1622 N N . GLN A 1 209 ? 13.851 18.806 -29.905 1.00 65.06 209 GLN A N 1
ATOM 1623 C CA . GLN A 1 209 ? 15.238 19.257 -29.840 1.00 65.06 209 GLN A CA 1
ATOM 1624 C C . GLN A 1 209 ? 16.124 18.215 -30.530 1.00 65.06 209 GLN A C 1
ATOM 1626 O O . GLN A 1 209 ? 16.184 17.056 -30.109 1.00 65.06 209 GLN A O 1
ATOM 1631 N N . THR A 1 210 ? 16.790 18.624 -31.603 1.00 72.12 210 THR A N 1
ATOM 1632 C CA . THR A 1 210 ? 17.731 17.804 -32.369 1.00 72.12 210 THR A CA 1
ATOM 1633 C C . THR A 1 210 ? 19.107 18.443 -32.363 1.00 72.12 210 THR A C 1
ATOM 1635 O O . THR A 1 210 ? 19.222 19.664 -32.299 1.00 72.12 210 THR A O 1
ATOM 1638 N N . LYS A 1 211 ? 20.141 17.615 -32.478 1.00 77.81 211 LYS A N 1
ATOM 1639 C CA . LYS A 1 211 ? 21.527 18.033 -32.672 1.00 77.81 211 LYS A CA 1
ATOM 1640 C C . LYS A 1 211 ? 21.982 17.639 -34.067 1.00 77.81 211 LYS A C 1
ATOM 1642 O O . LYS A 1 211 ? 21.703 16.518 -34.503 1.00 77.81 211 LYS A O 1
ATOM 1647 N N . GLN A 1 212 ? 22.692 18.533 -34.749 1.00 83.62 212 GLN A N 1
ATOM 1648 C CA . GLN A 1 212 ? 23.296 18.224 -36.037 1.00 83.62 212 GLN A CA 1
ATOM 1649 C C . GLN A 1 212 ? 24.686 17.622 -35.841 1.00 83.62 212 GLN A C 1
ATOM 1651 O O . GLN A 1 212 ? 25.582 18.217 -35.239 1.00 83.62 212 GLN A O 1
ATOM 1656 N N . VAL A 1 213 ? 24.876 16.428 -36.394 1.00 85.31 213 VAL A N 1
ATOM 1657 C CA . VAL A 1 213 ? 26.152 15.721 -36.369 1.00 85.31 213 VAL A CA 1
ATOM 1658 C C . VAL A 1 213 ? 26.714 15.658 -37.776 1.00 85.31 213 VAL A C 1
ATOM 1660 O O . VAL A 1 213 ? 26.038 15.234 -38.717 1.00 85.31 213 VAL A O 1
ATOM 1663 N N . LYS A 1 214 ? 27.986 16.035 -37.905 1.00 88.69 214 LYS A N 1
ATOM 1664 C CA . LYS A 1 214 ? 28.751 15.893 -39.136 1.00 88.69 214 LYS A CA 1
ATOM 1665 C C . LYS A 1 214 ? 29.859 14.868 -38.956 1.00 88.69 214 LYS A C 1
ATOM 1667 O O . LYS A 1 214 ? 30.821 15.093 -38.226 1.00 88.69 214 LYS A O 1
ATOM 1672 N N . MET A 1 215 ? 29.766 13.763 -39.683 1.00 90.12 215 MET A N 1
ATOM 1673 C CA . MET A 1 215 ? 30.860 12.814 -39.854 1.00 90.12 215 MET A CA 1
ATOM 1674 C C . MET A 1 215 ? 31.629 13.128 -41.137 1.00 90.12 215 MET A C 1
ATOM 1676 O O . MET A 1 215 ? 31.047 13.370 -42.192 1.00 90.12 215 MET A O 1
ATOM 1680 N N . GLN A 1 216 ? 32.952 13.107 -41.049 1.00 91.56 216 GLN A N 1
ATOM 1681 C CA . GLN A 1 216 ? 33.864 13.306 -42.161 1.00 91.56 216 GLN A CA 1
ATOM 1682 C C . GLN A 1 216 ? 34.772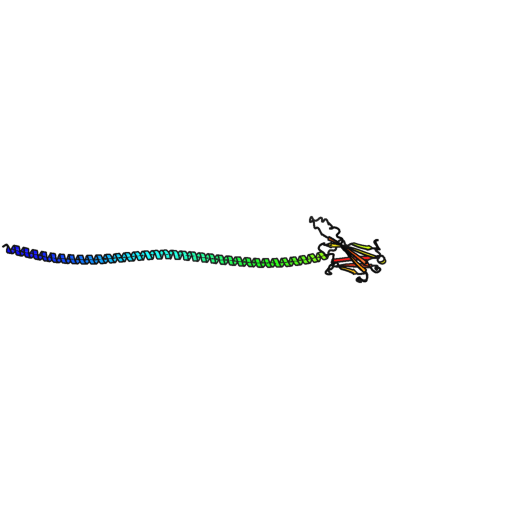 12.086 -42.316 1.00 91.56 216 GLN A C 1
ATOM 1684 O O . GLN A 1 216 ? 35.602 11.800 -41.453 1.00 91.56 216 GLN A O 1
ATOM 1689 N N . TYR A 1 217 ? 34.691 11.417 -43.465 1.00 93.19 217 TYR A N 1
ATOM 1690 C CA . TYR A 1 217 ? 35.608 10.346 -43.841 1.00 93.19 217 TYR A CA 1
ATOM 1691 C C . TYR A 1 217 ? 36.622 10.817 -44.887 1.00 93.19 217 TYR A C 1
ATOM 1693 O O . TYR A 1 217 ? 36.257 11.297 -45.965 1.00 93.19 217 TYR A O 1
ATOM 1701 N N . THR A 1 218 ? 37.910 10.638 -44.590 1.00 93.94 218 THR A N 1
ATOM 1702 C CA . THR A 1 218 ? 39.027 10.993 -45.475 1.00 93.94 218 THR A CA 1
ATOM 1703 C C . THR A 1 218 ? 39.785 9.727 -45.894 1.00 93.94 218 THR A C 1
ATOM 1705 O O . THR A 1 218 ? 40.529 9.162 -45.088 1.00 93.94 218 THR A O 1
ATOM 1708 N N . PRO A 1 219 ? 39.621 9.244 -47.140 1.00 93.19 219 PRO A N 1
ATOM 1709 C CA . PRO A 1 219 ? 40.297 8.038 -47.605 1.00 93.19 219 PRO A CA 1
ATOM 1710 C C . PRO A 1 219 ? 41.801 8.270 -47.817 1.00 93.19 219 PRO A C 1
ATOM 1712 O O . PRO A 1 219 ? 42.216 9.273 -48.405 1.00 93.19 219 PRO A O 1
ATOM 1715 N N . LYS A 1 220 ? 42.627 7.302 -47.398 1.00 93.00 220 LYS A N 1
ATOM 1716 C CA . LYS A 1 220 ? 44.085 7.303 -47.632 1.00 93.00 220 LYS A CA 1
ATOM 1717 C C . LYS A 1 220 ? 44.444 6.885 -49.061 1.00 93.00 220 LYS A C 1
ATOM 1719 O O . LYS A 1 220 ? 45.464 7.311 -49.597 1.00 93.00 220 LYS A O 1
ATOM 1724 N N . SER A 1 221 ? 43.592 6.084 -49.701 1.00 91.44 221 SER A N 1
ATOM 1725 C CA . SER A 1 221 ? 43.760 5.601 -51.077 1.00 91.44 221 SER A CA 1
ATOM 1726 C C . SER A 1 221 ? 42.582 6.005 -51.975 1.00 91.44 221 SER A C 1
ATOM 1728 O O . SER A 1 221 ? 41.598 6.586 -51.523 1.00 91.44 221 SER A O 1
ATOM 1730 N N . LYS A 1 222 ? 42.689 5.779 -53.292 1.00 92.50 222 LYS A N 1
ATOM 1731 C CA . LYS A 1 222 ? 41.592 6.097 -54.223 1.00 92.50 222 LYS A CA 1
ATOM 1732 C C . LYS A 1 222 ? 40.413 5.150 -53.979 1.00 92.50 222 LYS A C 1
ATOM 1734 O O . LYS A 1 222 ? 40.593 3.937 -54.020 1.00 92.50 222 LYS A O 1
ATOM 1739 N N . LEU A 1 223 ? 39.213 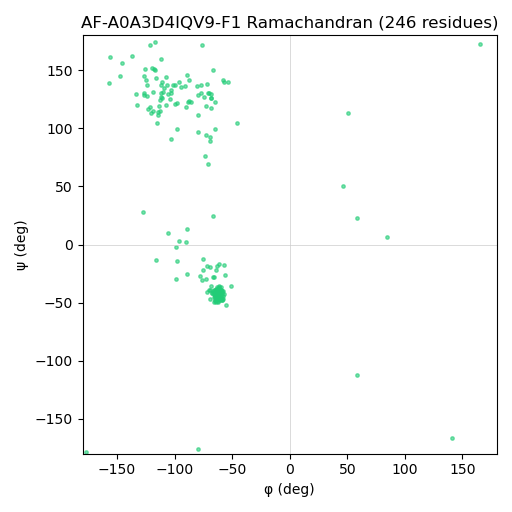5.712 -53.821 1.00 93.19 223 LEU A N 1
ATOM 1740 C CA . LEU A 1 223 ? 37.982 4.929 -53.724 1.00 93.19 223 LEU A CA 1
ATOM 1741 C C . LEU A 1 223 ? 37.674 4.214 -55.047 1.00 93.19 223 LEU A C 1
ATOM 1743 O O . LEU A 1 223 ? 38.020 4.692 -56.137 1.00 93.19 223 LEU A O 1
ATOM 1747 N N . LYS A 1 224 ? 37.007 3.066 -54.938 1.00 94.31 224 LYS A N 1
ATOM 1748 C CA . LYS A 1 224 ? 36.540 2.262 -56.068 1.00 94.31 224 LYS A CA 1
ATOM 1749 C C . LYS A 1 224 ? 35.135 2.715 -56.479 1.00 94.31 224 LYS A C 1
ATOM 1751 O O . LYS A 1 224 ? 34.355 3.099 -55.614 1.00 94.31 224 LYS A O 1
ATOM 1756 N N . PRO A 1 225 ? 34.790 2.681 -57.774 1.00 95.50 225 PRO A N 1
ATOM 1757 C CA . PRO A 1 225 ? 33.407 2.858 -58.205 1.00 95.50 225 PRO A CA 1
ATOM 1758 C C . PRO A 1 225 ? 32.491 1.813 -57.561 1.00 95.50 225 PRO A C 1
ATOM 1760 O O . PRO A 1 225 ? 32.882 0.654 -57.430 1.00 95.50 225 PRO A O 1
ATOM 1763 N N . GLY A 1 226 ? 31.283 2.218 -57.178 1.00 94.19 226 GLY A N 1
ATOM 1764 C CA . GLY A 1 226 ? 30.282 1.333 -56.589 1.00 94.19 226 GLY A CA 1
ATOM 1765 C C . GLY A 1 226 ? 29.495 1.973 -55.449 1.00 94.19 226 GLY A C 1
ATOM 1766 O O . GLY A 1 226 ? 29.500 3.194 -55.276 1.00 94.19 226 GLY A O 1
ATOM 1767 N N . VAL A 1 227 ? 28.777 1.137 -54.700 1.00 95.25 227 VAL A N 1
ATOM 1768 C CA . VAL A 1 227 ? 27.932 1.558 -53.576 1.00 95.25 227 VAL A CA 1
ATOM 1769 C C . VAL A 1 227 ? 28.671 1.315 -52.269 1.00 95.25 227 VAL A C 1
ATOM 1771 O O . VAL A 1 227 ? 29.026 0.186 -51.959 1.00 95.25 227 VAL A O 1
ATOM 1774 N N . TYR A 1 228 ? 28.881 2.379 -51.506 1.00 94.56 228 TYR A N 1
ATOM 1775 C CA . TYR A 1 228 ? 29.384 2.309 -50.142 1.00 94.56 228 TYR A CA 1
ATOM 1776 C C . TYR A 1 228 ? 28.206 2.357 -49.176 1.00 94.56 228 TYR A C 1
ATOM 1778 O O . TYR A 1 228 ? 27.278 3.144 -49.379 1.00 94.56 228 TYR A O 1
ATOM 1786 N N . ARG A 1 229 ? 28.260 1.552 -48.115 1.00 94.31 229 ARG A N 1
ATOM 1787 C CA . ARG A 1 229 ? 27.276 1.558 -47.024 1.00 94.31 229 ARG A CA 1
ATOM 1788 C C . ARG A 1 229 ? 27.922 2.126 -45.770 1.00 94.31 229 ARG A C 1
ATOM 1790 O O . ARG A 1 229 ? 29.012 1.698 -45.407 1.00 94.31 229 ARG A O 1
ATOM 1797 N N . ILE A 1 230 ? 27.258 3.074 -45.124 1.00 92.19 230 ILE A N 1
ATOM 1798 C CA . ILE A 1 230 ? 27.719 3.698 -43.884 1.00 92.19 230 ILE A CA 1
ATOM 1799 C C . ILE A 1 230 ? 26.678 3.392 -42.816 1.00 92.19 230 ILE A C 1
ATOM 1801 O O . ILE A 1 230 ? 25.530 3.811 -42.941 1.00 92.19 230 ILE A O 1
ATOM 1805 N N . GLU A 1 231 ? 27.069 2.630 -41.802 1.00 90.94 231 GLU A N 1
ATOM 1806 C CA . GLU A 1 231 ? 26.257 2.346 -40.620 1.00 90.94 231 GLU A CA 1
ATOM 1807 C C . GLU A 1 231 ? 26.695 3.258 -39.479 1.00 90.94 231 GLU A C 1
ATOM 1809 O O . GLU A 1 231 ? 27.894 3.450 -39.254 1.00 90.94 231 GLU A O 1
ATOM 1814 N N . ILE A 1 232 ? 25.713 3.800 -38.770 1.00 87.94 232 ILE A N 1
ATOM 1815 C CA . ILE A 1 232 ? 25.892 4.684 -37.623 1.00 87.94 232 ILE A CA 1
ATOM 1816 C C . ILE A 1 232 ? 25.410 3.913 -36.400 1.00 87.94 232 ILE A C 1
ATOM 1818 O O . ILE A 1 232 ? 24.303 3.363 -36.399 1.00 87.94 232 ILE A O 1
ATOM 1822 N N . LEU A 1 233 ? 26.260 3.833 -35.383 1.00 86.06 233 LEU A N 1
ATOM 1823 C CA . LEU A 1 233 ? 25.980 3.144 -34.133 1.00 86.06 233 LEU A CA 1
ATOM 1824 C C . LEU A 1 233 ? 26.205 4.085 -32.949 1.00 86.06 233 LEU A C 1
ATOM 1826 O O . LEU A 1 233 ? 27.036 4.989 -33.018 1.00 86.06 233 LEU A O 1
ATOM 1830 N N . ASN A 1 234 ? 25.477 3.853 -31.861 1.00 80.31 234 ASN A N 1
ATOM 1831 C CA . ASN A 1 234 ? 25.655 4.601 -30.620 1.00 80.31 234 ASN A CA 1
ATOM 1832 C C . ASN A 1 234 ? 26.863 4.083 -29.805 1.00 80.31 234 ASN A C 1
ATOM 1834 O O . ASN A 1 234 ? 27.561 3.151 -30.220 1.00 80.31 234 ASN A O 1
ATOM 1838 N N . SER A 1 235 ? 27.064 4.650 -28.610 1.00 75.19 235 SER A N 1
ATOM 1839 C CA . SER A 1 235 ? 28.101 4.241 -27.648 1.00 75.19 235 SER A CA 1
ATOM 1840 C C . SER A 1 235 ? 28.114 2.740 -27.354 1.00 75.19 235 SER A C 1
ATOM 1842 O O . SER A 1 235 ? 29.177 2.139 -27.217 1.00 75.19 235 SER A O 1
ATOM 1844 N N . ASP A 1 236 ? 26.933 2.123 -27.321 1.00 77.75 236 ASP A N 1
ATOM 1845 C CA . ASP A 1 236 ? 26.729 0.714 -26.984 1.00 77.75 236 ASP A CA 1
ATOM 1846 C C . ASP A 1 236 ? 26.802 -0.198 -28.219 1.00 77.75 236 ASP A C 1
ATOM 1848 O O . ASP A 1 236 ? 26.384 -1.354 -28.169 1.00 77.75 236 ASP A O 1
ATOM 1852 N N . SER A 1 237 ? 27.290 0.312 -29.357 1.00 80.62 237 SER A N 1
ATOM 1853 C CA . SER A 1 237 ? 27.294 -0.390 -30.649 1.00 80.62 237 SER A CA 1
ATOM 1854 C C . SER A 1 237 ? 25.899 -0.805 -31.142 1.00 80.62 237 SER A C 1
ATOM 1856 O O . SER A 1 237 ? 25.777 -1.724 -31.956 1.00 80.62 237 SER A O 1
ATOM 1858 N N . LYS A 1 238 ? 24.835 -0.135 -30.681 1.00 81.69 238 LYS A N 1
ATOM 1859 C CA . LYS A 1 238 ? 23.474 -0.330 -31.194 1.00 81.69 238 LYS A CA 1
ATOM 1860 C C . LYS A 1 238 ? 23.297 0.454 -32.482 1.00 81.69 238 LYS A C 1
ATOM 1862 O O . LYS A 1 238 ? 23.707 1.607 -32.583 1.00 81.69 238 LYS A O 1
ATOM 1867 N N . TYR A 1 239 ? 22.675 -0.187 -33.460 1.00 84.38 239 TYR A N 1
ATOM 1868 C CA . TYR A 1 239 ? 22.399 0.395 -34.766 1.00 84.38 239 TYR A CA 1
ATOM 1869 C C . TYR A 1 239 ? 21.416 1.567 -34.648 1.00 84.38 239 TYR A C 1
ATOM 1871 O O . TYR A 1 239 ? 20.306 1.391 -34.154 1.00 84.38 239 TYR A O 1
ATOM 1879 N N . MET A 1 240 ? 21.826 2.743 -35.123 1.00 81.81 240 MET A N 1
ATOM 1880 C CA . MET A 1 240 ? 20.987 3.947 -35.179 1.00 81.81 240 MET A CA 1
ATOM 1881 C C . MET A 1 240 ? 20.394 4.162 -36.569 1.00 81.81 240 MET A C 1
ATOM 1883 O O . MET A 1 240 ? 19.310 4.711 -36.722 1.00 81.81 240 MET A O 1
ATOM 1887 N N . GLY A 1 241 ? 21.106 3.711 -37.598 1.00 84.06 241 GLY A N 1
ATOM 1888 C CA . GLY A 1 241 ? 20.671 3.814 -38.978 1.00 84.06 241 GLY A CA 1
ATOM 1889 C C . GLY A 1 241 ? 21.815 3.549 -39.944 1.00 84.06 241 GLY A C 1
ATOM 1890 O O . GLY A 1 241 ? 22.978 3.398 -39.562 1.00 84.06 241 GLY A O 1
ATOM 1891 N N . SER A 1 242 ? 21.484 3.467 -41.227 1.00 88.19 242 SER A N 1
ATOM 1892 C CA . SER A 1 242 ? 22.484 3.374 -42.278 1.00 88.19 242 SER A CA 1
ATOM 1893 C C . SER A 1 242 ? 22.032 4.096 -43.523 1.00 88.19 242 SER A C 1
ATOM 1895 O O . SER A 1 242 ? 20.845 4.293 -43.772 1.00 88.19 242 SER A O 1
ATOM 1897 N N . LEU A 1 243 ? 23.020 4.480 -44.310 1.00 90.31 243 LEU A N 1
ATOM 1898 C CA . LEU A 1 243 ? 22.837 5.159 -45.576 1.00 90.31 243 LEU A CA 1
ATOM 1899 C C . LEU A 1 243 ? 23.786 4.567 -46.610 1.00 90.31 243 LEU A C 1
ATOM 1901 O O . LEU A 1 243 ? 24.772 3.895 -46.287 1.00 90.31 243 LEU A O 1
ATOM 1905 N N . GLN A 1 244 ? 23.480 4.825 -47.874 1.00 91.69 244 GLN A N 1
ATOM 1906 C CA . G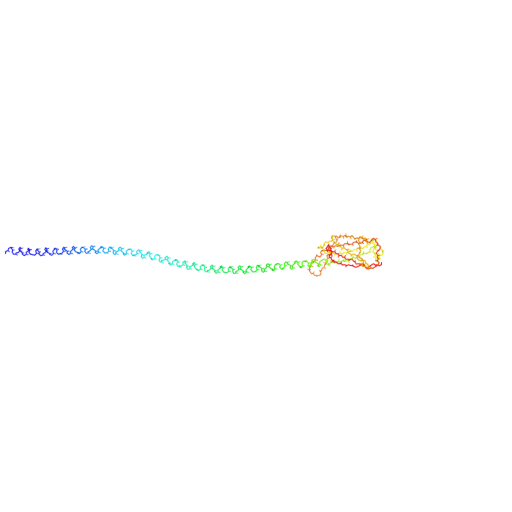LN A 1 244 ? 24.284 4.371 -48.994 1.00 91.69 244 GLN A CA 1
ATOM 1907 C C . GLN A 1 244 ? 24.685 5.552 -49.870 1.00 91.69 244 GLN A C 1
ATOM 1909 O O . GLN A 1 244 ? 23.886 6.451 -50.121 1.00 91.69 244 GLN A O 1
ATOM 1914 N N . VAL A 1 245 ? 25.914 5.521 -50.381 1.00 92.75 245 VAL A N 1
ATOM 1915 C CA . VAL A 1 245 ? 26.389 6.468 -51.394 1.00 92.75 245 VAL A CA 1
ATOM 1916 C C . VAL A 1 245 ? 26.951 5.720 -52.585 1.00 92.75 245 VAL A C 1
ATOM 1918 O O . VAL A 1 245 ? 27.779 4.821 -52.452 1.00 92.75 245 VAL A O 1
ATOM 1921 N N . ARG A 1 246 ? 26.503 6.107 -53.778 1.00 94.06 246 ARG A N 1
ATOM 1922 C CA . ARG A 1 246 ? 27.017 5.574 -55.038 1.00 94.06 246 ARG A CA 1
ATOM 1923 C C . ARG A 1 246 ? 28.061 6.521 -55.616 1.00 94.06 246 ARG A C 1
ATOM 1925 O O . ARG A 1 246 ? 27.748 7.667 -55.928 1.00 94.06 246 ARG A O 1
ATOM 1932 N N . LEU A 1 247 ? 29.270 6.012 -55.830 1.00 94.00 247 LEU A N 1
ATOM 1933 C CA . LEU A 1 247 ? 30.357 6.724 -56.499 1.00 94.00 247 LEU A CA 1
ATOM 1934 C C . LEU A 1 247 ? 30.643 6.095 -57.873 1.00 94.00 247 LEU A C 1
ATOM 1936 O O . LEU A 1 247 ? 30.612 4.874 -58.022 1.00 94.00 247 LEU A O 1
ATOM 1940 N N . ARG A 1 248 ? 30.911 6.937 -58.875 1.00 91.62 248 ARG A N 1
ATOM 1941 C CA . ARG A 1 248 ? 31.175 6.577 -60.280 1.00 91.62 248 ARG A CA 1
ATOM 1942 C C . ARG A 1 248 ? 32.665 6.483 -60.616 1.00 91.62 248 ARG A C 1
ATOM 1944 O O . ARG A 1 248 ? 33.474 7.300 -60.111 1.00 91.62 248 ARG A O 1
#

Foldseek 3Di:
DVVVVVVVVVVVVVVVVVVVVVVVVVVVVVVVVVVVVVVVVVVVVVVVVVVVVVVVVVVVVVVVVVVVVVVVVVVVVVVVVVVVVVVVVVVVVVVVVVVVVVVVVVVVVVVVVVVVVVVVVVLVLLQDKADWDKFFDQPNDTAQAQQSGFKIKIKIKHFPVADPPQKDKWKAAQVRDTDDVVFWDKDKDWDPDDQPQDDDPPPDRPSRGITMIMIMIGTPHGGDFHKMKMWIAGNVRHTRDIDIGGGD

Nearest PDB structures (foldseek):
  6moh-assembly1_D  TM=5.233E-01  e=2.155E-01  Homo sapiens
  8qkr-assembly2_E  TM=4.439E-01  e=1.038E-01  Homo sapiens
  6xrj-assembly3_E  TM=4.741E-01  e=1.538E-01  Homo sapiens
  6pnp-assembly1_B  TM=2.826E-01  e=8.771E-02  Rattus norvegicus
  7mfr-assembly1_B  TM=3.708E-01  e=1.926E+00  Oryctolagus cuniculus

Sequence (248 aa):
SEKLKSEKMLSEKLSLDKEIVKLKQSISSLQGKNADLDKMLSSASSKIAMKESELKKMQKENASLKQYKQQLADIQKIKSDLETQISSLTNSLNASNKEKESLNRLVADLQLKNKDLMNELNQMQIASLDDIRIEAFKKNKLTVSAKKTKKLDVNFLIPASNSSENLQFKITDPNGKLLTPADGTIAFVETDDASLLTADLSNTLYLKQTKQVKMQYTPKSKLKPGVYRIEILNSDSKYMGSLQVRLR

Solvent-accessible surface area (backbone atoms only — not comparable to full-atom values): 13428 Å² total; per-residue (Å²): 114,74,65,64,56,52,51,51,52,49,52,52,50,53,50,51,52,53,49,52,51,52,51,51,52,50,50,53,50,51,52,51,51,48,56,51,48,51,50,50,50,52,53,50,51,52,51,49,56,52,49,54,52,52,51,54,50,52,53,52,54,53,54,51,50,51,51,52,53,50,53,49,53,52,51,52,48,52,51,53,54,49,54,51,49,50,52,51,50,52,52,50,52,54,51,52,50,52,51,51,54,51,51,53,51,52,51,53,52,51,52,51,52,51,52,50,51,52,51,50,49,53,56,53,57,50,50,50,68,39,80,76,43,79,48,36,16,40,82,94,38,83,43,58,36,14,69,57,38,49,34,37,40,38,36,32,31,37,47,59,90,55,77,76,91,43,61,41,77,48,42,26,42,64,86,70,49,73,63,48,80,88,47,27,50,77,48,74,45,80,44,100,57,66,69,60,83,68,86,62,91,58,98,62,91,68,81,60,52,39,39,37,39,34,41,36,39,37,54,73,56,70,45,68,63,38,50,33,39,41,38,37,21,39,77,84,69,45,74,23,47,70,52,76,49,74,28,78

pLDDT: mean 85.69, std 12.77, range [45.72, 97.69]

Radius of gyration: 66.87 Å; Cα contacts (8 Å, |Δi|>4): 273; chains: 1; bounding box: 119×35×190 Å